Protein AF-A0A1I8NGD1-F1 (afdb_monomer_lite)

pLDDT: mean 72.42, std 18.88, range [32.59, 98.31]

Radius of gyration: 100.75 Å; chains: 1; bounding box: 231×70×285 Å

Secondary structure (DSSP, 8-state):
----------------TT-HHHHHHS-----------HHHHHHHHHTS--THHHHHHHHHHHHHHHHHHHHHHHHH---TTS-GGGGGGSGGGTT---HHHHHHHHHSGGGHHHHHHHHHS-HHHHHHHHHHHHHHHHHHHHHHHHHHHHHTTTSSS--HHHHHHHHHHHHHHHHHHHHHHHHHHHHHHHHHHHHHHHHHHHHHHHIIIIIHHHHHHHHHHHHHHHHHHHHHHHHHHHHHHHHHHHHHHHHHHHHHHHHHHHHHHHHHHHHHHHHHHHHHHHHHHHHHHHHHHHHHHHHHHHHHHHHHHHHHHHHHHHHHHHHHHHHHHHHHHHHHHHHHHHHHHHHHHHHHHHHHHHTTS-------------

Organism: Musca domestica (NCBI:txid7370)

Structure (mmCIF, N/CA/C/O backbone):
data_AF-A0A1I8NGD1-F1
#
_entry.id   AF-A0A1I8NGD1-F1
#
loop_
_atom_site.group_PDB
_atom_site.id
_atom_site.type_symbol
_atom_site.label_atom_id
_atom_site.label_alt_id
_atom_site.label_comp_id
_atom_site.label_asym_id
_atom_site.label_entity_id
_atom_site.label_seq_id
_atom_site.pdbx_PDB_ins_code
_atom_site.Cartn_x
_atom_site.Cartn_y
_atom_site.Cartn_z
_atom_site.occupancy
_atom_site.B_iso_or_equiv
_atom_site.auth_seq_id
_atom_site.auth_comp_id
_atom_site.auth_asym_id
_atom_site.auth_atom_id
_atom_site.pdbx_PDB_model_num
ATOM 1 N N . MET A 1 1 ? 123.262 55.233 -42.704 1.00 35.69 1 MET A N 1
ATOM 2 C CA . MET A 1 1 ? 124.276 56.074 -43.369 1.00 35.69 1 MET A CA 1
ATOM 3 C C . MET A 1 1 ? 124.239 55.759 -44.847 1.00 35.69 1 MET A C 1
ATOM 5 O O . MET A 1 1 ? 124.501 54.614 -45.172 1.00 35.69 1 MET A O 1
ATOM 9 N N . SER A 1 2 ? 123.894 56.773 -45.648 1.00 34.56 2 SER A N 1
ATOM 10 C CA . SER A 1 2 ? 124.237 56.959 -47.070 1.00 34.56 2 SER A CA 1
ATOM 11 C C . SER A 1 2 ? 123.766 55.883 -48.064 1.00 34.56 2 SER A C 1
ATOM 13 O O . SER A 1 2 ? 123.991 54.705 -47.868 1.00 34.56 2 SER A O 1
ATOM 15 N N . SER A 1 3 ? 123.199 56.179 -49.224 1.00 32.84 3 SER A N 1
ATOM 16 C CA . SER A 1 3 ? 122.858 57.420 -49.915 1.00 32.84 3 SER A CA 1
ATOM 17 C C . SER A 1 3 ? 122.172 56.966 -51.208 1.00 32.84 3 SER A C 1
ATOM 19 O O . SER A 1 3 ? 122.680 56.061 -51.858 1.00 32.84 3 SER A O 1
ATOM 21 N N . SER A 1 4 ? 121.044 57.599 -51.520 1.00 32.66 4 SER A N 1
ATOM 22 C CA . SER A 1 4 ? 120.529 57.970 -52.846 1.00 32.66 4 SER A CA 1
ATOM 23 C C . SER A 1 4 ? 120.824 57.067 -54.056 1.00 32.66 4 SER A C 1
ATOM 25 O O . SER A 1 4 ? 121.969 56.934 -54.478 1.00 32.66 4 SER A O 1
ATOM 27 N N . ASN A 1 5 ? 119.772 56.586 -54.726 1.00 34.81 5 ASN A N 1
ATOM 28 C CA . ASN A 1 5 ? 119.289 57.268 -55.937 1.00 34.81 5 ASN A CA 1
ATOM 29 C C . ASN A 1 5 ? 118.015 56.623 -56.518 1.00 34.81 5 ASN A C 1
ATOM 31 O O . ASN A 1 5 ? 117.943 55.422 -56.753 1.00 34.81 5 ASN A O 1
ATOM 35 N N . ASP A 1 6 ? 117.061 57.518 -56.757 1.00 36.16 6 ASP A N 1
ATOM 36 C CA . ASP A 1 6 ? 116.193 57.650 -57.926 1.00 36.16 6 ASP A CA 1
ATOM 37 C C . ASP A 1 6 ? 115.076 56.640 -58.236 1.00 36.16 6 ASP A C 1
ATOM 39 O O . ASP A 1 6 ? 115.244 55.489 -58.630 1.00 36.16 6 ASP A O 1
ATOM 43 N N . ILE A 1 7 ? 113.880 57.217 -58.123 1.00 38.88 7 ILE A N 1
ATOM 44 C CA . ILE A 1 7 ? 112.558 56.797 -58.568 1.00 38.88 7 ILE A CA 1
ATOM 45 C C . ILE A 1 7 ? 112.570 56.450 -60.061 1.00 38.88 7 ILE A C 1
ATOM 47 O O . ILE A 1 7 ? 113.013 57.254 -60.876 1.00 38.88 7 ILE A O 1
ATOM 51 N N . ASN A 1 8 ? 111.937 55.335 -60.433 1.00 34.28 8 ASN A N 1
ATOM 52 C CA . ASN A 1 8 ? 111.247 55.241 -61.719 1.00 34.28 8 ASN A CA 1
ATOM 53 C C . ASN A 1 8 ? 109.995 54.363 -61.609 1.00 34.28 8 ASN A C 1
ATOM 55 O O . ASN A 1 8 ? 110.053 53.135 -61.576 1.00 34.28 8 ASN A O 1
ATOM 59 N N . LEU A 1 9 ? 108.842 55.038 -61.567 1.00 37.38 9 LEU A N 1
ATOM 60 C CA . LEU A 1 9 ? 107.561 54.478 -61.975 1.00 37.38 9 LEU A CA 1
ATOM 61 C C . LEU A 1 9 ? 107.675 54.003 -63.425 1.00 37.38 9 LEU A C 1
ATOM 63 O O . LEU A 1 9 ? 108.044 54.795 -64.286 1.00 37.38 9 LEU A O 1
ATOM 67 N N . THR A 1 10 ? 107.296 52.756 -63.700 1.00 35.22 10 THR A N 1
ATOM 68 C CA . THR A 1 10 ? 106.348 52.389 -64.771 1.00 35.22 10 THR A CA 1
ATOM 69 C C . THR A 1 10 ? 106.204 50.868 -64.853 1.00 35.22 10 THR A C 1
ATOM 71 O O . THR A 1 10 ? 107.121 50.151 -65.241 1.00 35.22 10 THR A O 1
ATOM 74 N N . ASN A 1 11 ? 105.006 50.374 -64.527 1.00 43.31 11 ASN A N 1
ATOM 75 C CA . ASN A 1 11 ? 104.504 49.110 -65.068 1.00 43.31 11 ASN A CA 1
ATOM 76 C C . ASN A 1 11 ? 104.616 49.133 -66.601 1.00 43.31 11 ASN A C 1
ATOM 78 O O . ASN A 1 11 ? 104.341 50.167 -67.219 1.00 43.31 11 ASN A O 1
ATOM 82 N N . PRO A 1 12 ? 104.801 47.962 -67.222 1.00 39.38 12 PRO A N 1
ATOM 83 C CA . PRO A 1 12 ? 103.866 47.626 -68.277 1.00 39.38 12 PRO A CA 1
ATOM 84 C C . PRO A 1 12 ? 103.302 46.221 -68.083 1.00 39.38 12 PRO A C 1
ATOM 86 O O . PRO A 1 12 ? 104.024 45.228 -68.102 1.00 39.38 12 PRO A O 1
ATOM 89 N N . LEU A 1 13 ? 101.975 46.203 -67.921 1.00 43.44 13 LEU A N 1
ATOM 90 C CA . LEU A 1 13 ? 101.032 45.241 -68.491 1.00 43.44 13 LEU A CA 1
ATOM 91 C C . LEU A 1 13 ? 101.706 44.190 -69.379 1.00 43.44 13 LEU A C 1
ATOM 93 O O . LEU A 1 13 ? 102.357 44.555 -70.362 1.00 43.44 13 LEU A O 1
ATOM 97 N N . GLU A 1 14 ? 101.472 42.908 -69.083 1.00 45.41 14 GLU A N 1
ATOM 98 C CA . GLU A 1 14 ? 101.648 41.827 -70.053 1.00 45.41 14 GLU A CA 1
ATOM 99 C C . GLU A 1 14 ? 101.048 42.272 -71.388 1.00 45.41 14 GLU A C 1
ATOM 101 O O . GLU A 1 14 ? 99.832 42.370 -71.569 1.00 45.41 14 GLU A O 1
ATOM 106 N N . LYS A 1 15 ? 101.928 42.635 -72.320 1.00 43.38 15 LYS A N 1
ATOM 107 C CA . LYS A 1 15 ? 101.525 43.081 -73.641 1.00 43.38 15 LYS A CA 1
ATOM 108 C C . LYS A 1 15 ? 100.858 41.898 -74.323 1.00 43.38 15 LYS A C 1
ATOM 110 O O . LYS A 1 15 ? 101.455 40.829 -74.459 1.00 43.38 15 LYS A O 1
ATOM 115 N N . ALA A 1 16 ? 99.608 42.103 -74.729 1.00 45.25 16 ALA A N 1
ATOM 116 C CA . ALA A 1 16 ? 98.832 41.137 -75.488 1.00 45.25 16 ALA A CA 1
ATOM 117 C C . ALA A 1 16 ? 99.675 40.566 -76.640 1.00 45.25 16 ALA A C 1
ATOM 119 O O . ALA A 1 16 ? 100.458 41.290 -77.258 1.00 45.25 16 ALA A O 1
ATOM 120 N N . ARG A 1 17 ? 99.481 39.277 -76.955 1.00 47.78 17 ARG A N 1
ATOM 121 C CA . ARG A 1 17 ? 100.227 38.479 -77.959 1.00 47.78 17 ARG A CA 1
ATOM 122 C C . ARG A 1 17 ? 100.251 39.043 -79.399 1.00 47.78 17 ARG A C 1
ATOM 124 O O . ARG A 1 17 ? 100.755 38.383 -80.302 1.00 47.78 17 ARG A O 1
ATOM 131 N N . TYR A 1 18 ? 99.753 40.256 -79.615 1.00 52.78 18 TYR A N 1
ATOM 132 C CA . TYR A 1 18 ? 99.640 40.939 -80.898 1.00 52.78 18 TYR A CA 1
ATOM 133 C C . TYR A 1 18 ? 100.268 42.347 -80.884 1.00 52.78 18 TYR A C 1
ATOM 135 O O . TYR A 1 18 ? 99.782 43.243 -81.573 1.00 52.78 18 TYR A O 1
ATOM 143 N N . ASP A 1 19 ? 101.344 42.574 -80.115 1.00 46.03 19 ASP A N 1
ATOM 144 C CA . ASP A 1 19 ? 102.080 43.845 -80.182 1.00 46.03 19 ASP A CA 1
ATOM 145 C C . ASP A 1 19 ? 102.820 43.976 -81.528 1.00 46.03 19 ASP A C 1
ATOM 147 O O . ASP A 1 19 ? 103.806 43.292 -81.823 1.00 46.03 19 ASP A O 1
ATOM 151 N N . ARG A 1 20 ? 102.311 44.882 -82.365 1.00 48.12 20 ARG A N 1
ATOM 152 C CA . ARG A 1 20 ? 102.762 45.153 -83.736 1.00 48.12 20 ARG A CA 1
ATOM 153 C C . ARG A 1 20 ? 104.220 45.630 -83.793 1.00 48.12 20 ARG A C 1
ATOM 155 O O . ARG A 1 20 ? 104.883 45.435 -84.809 1.00 48.12 20 ARG A O 1
ATOM 162 N N . GLN A 1 21 ? 104.733 46.217 -82.709 1.00 52.62 21 GLN A N 1
ATOM 163 C CA . GLN A 1 21 ? 106.108 46.726 -82.635 1.00 52.62 21 GLN A CA 1
ATOM 164 C C . GLN A 1 21 ? 107.144 45.611 -82.403 1.00 52.62 21 GLN A C 1
ATOM 166 O O . GLN A 1 21 ? 108.273 45.721 -82.880 1.00 52.62 21 GLN A O 1
ATOM 171 N N . TYR A 1 22 ? 106.753 44.495 -81.772 1.00 52.97 22 TYR A N 1
ATOM 172 C CA . TYR A 1 22 ? 107.620 43.325 -81.566 1.00 52.97 22 TYR A CA 1
ATOM 173 C C . TYR A 1 22 ? 108.013 42.651 -82.893 1.00 52.97 22 TYR A C 1
ATOM 175 O O . TYR A 1 22 ? 109.153 42.223 -83.074 1.00 52.97 22 TYR A O 1
ATOM 183 N N . TYR A 1 23 ? 107.089 42.618 -83.858 1.00 49.84 23 TYR A N 1
ATOM 184 C CA . TYR A 1 23 ? 107.331 42.049 -85.188 1.00 49.84 23 TYR A CA 1
ATOM 185 C C . TYR A 1 23 ? 108.059 43.001 -86.143 1.00 49.84 23 TYR A C 1
ATOM 187 O O . TYR A 1 23 ? 108.692 42.539 -87.087 1.00 49.84 23 TYR A O 1
ATOM 195 N N . ALA A 1 24 ? 108.026 44.312 -85.890 1.00 52.12 24 ALA A N 1
ATOM 196 C CA . ALA A 1 24 ? 108.748 45.292 -86.701 1.00 52.12 24 ALA A CA 1
ATOM 197 C C . ALA A 1 24 ? 110.261 45.323 -86.398 1.00 52.12 24 ALA A C 1
ATOM 199 O O . ALA A 1 24 ? 111.053 45.643 -87.280 1.00 52.12 24 ALA A O 1
ATOM 200 N N . ALA A 1 25 ? 110.673 44.959 -85.176 1.00 50.69 25 ALA A N 1
ATOM 201 C CA . ALA A 1 25 ? 112.079 44.986 -84.756 1.00 50.69 25 ALA A CA 1
ATOM 202 C C . ALA A 1 25 ? 112.890 43.748 -85.192 1.00 50.69 25 ALA A C 1
ATOM 204 O O . ALA A 1 25 ? 114.111 43.821 -85.329 1.00 50.69 25 ALA A O 1
ATOM 205 N N . LYS A 1 26 ? 112.236 42.606 -85.452 1.00 45.09 26 LYS A N 1
ATOM 206 C CA . LYS A 1 26 ? 112.885 41.422 -86.034 1.00 45.09 26 LYS A CA 1
ATOM 207 C C . LYS A 1 26 ? 112.756 41.473 -87.553 1.00 45.09 26 LYS A C 1
ATOM 209 O O . LYS A 1 26 ? 111.776 40.995 -88.111 1.00 45.09 26 LYS A O 1
ATOM 214 N N . GLY A 1 27 ? 113.778 42.012 -88.217 1.00 48.69 27 GLY A N 1
ATOM 215 C CA . GLY A 1 27 ? 113.944 42.045 -89.677 1.00 48.69 27 GLY A CA 1
ATOM 216 C C . GLY A 1 27 ? 114.110 40.672 -90.351 1.00 48.69 27 GLY A C 1
ATOM 217 O O . GLY A 1 27 ? 114.918 40.528 -91.262 1.00 48.69 27 GLY A O 1
ATOM 218 N N . ASN A 1 28 ? 113.341 39.667 -89.933 1.00 42.84 28 ASN A N 1
ATOM 219 C CA . ASN A 1 28 ? 113.260 38.370 -90.584 1.00 42.84 28 ASN A CA 1
ATOM 220 C C . ASN A 1 28 ? 112.044 38.374 -91.505 1.00 42.84 28 ASN A C 1
ATOM 222 O O . ASN A 1 28 ? 110.916 38.192 -91.055 1.00 42.84 28 ASN A O 1
ATOM 226 N N . LYS A 1 29 ? 112.280 38.583 -92.804 1.00 46.44 29 LYS A N 1
ATOM 227 C CA . LYS A 1 29 ? 111.286 38.322 -93.851 1.00 46.44 29 LYS A CA 1
ATOM 228 C C . LYS A 1 29 ? 110.891 36.838 -93.773 1.00 46.44 29 LYS A C 1
ATOM 230 O O . LYS A 1 29 ? 111.757 36.000 -94.035 1.00 46.44 29 LYS A O 1
ATOM 235 N N . PRO A 1 30 ? 109.643 36.478 -93.418 1.00 43.44 30 PRO A N 1
ATOM 236 C CA . PRO A 1 30 ? 109.219 35.091 -93.505 1.00 43.44 30 PRO A CA 1
ATOM 237 C C . PRO A 1 30 ? 109.137 34.672 -94.986 1.00 43.44 30 PRO A C 1
ATOM 239 O O . PRO A 1 30 ? 108.782 35.497 -95.838 1.00 43.44 30 PRO A O 1
ATOM 242 N N . PRO A 1 31 ? 109.481 33.420 -95.332 1.00 44.88 31 PRO A N 1
ATOM 243 C CA . PRO A 1 31 ? 109.462 32.960 -96.710 1.00 44.88 31 PRO A CA 1
ATOM 244 C C . PRO A 1 31 ? 108.026 32.909 -97.252 1.00 44.88 31 PRO A C 1
ATOM 246 O O . PRO A 1 31 ? 107.201 32.132 -96.789 1.00 44.88 31 PRO A O 1
ATOM 249 N N . ARG A 1 32 ? 107.785 33.763 -98.251 1.00 46.41 32 ARG A N 1
ATOM 250 C CA . ARG A 1 32 ? 106.968 33.575 -99.463 1.00 46.41 32 ARG A CA 1
ATOM 251 C C . ARG A 1 32 ? 105.617 32.853 -99.344 1.00 46.41 32 ARG A C 1
ATOM 253 O O . ARG A 1 32 ? 105.520 31.634 -99.439 1.00 46.41 32 ARG A O 1
ATOM 260 N N . PHE A 1 33 ? 104.571 33.674 -99.422 1.00 49.75 33 PHE A N 1
ATOM 261 C CA . PHE A 1 33 ? 103.251 33.369 -99.986 1.00 49.75 33 PHE A CA 1
ATOM 262 C C . PHE A 1 33 ? 103.282 33.186 -101.525 1.00 49.75 33 PHE A C 1
ATOM 264 O O . PHE A 1 33 ? 102.421 33.706 -102.224 1.00 49.75 33 PHE A O 1
ATOM 271 N N . ASP A 1 34 ? 104.242 32.437 -102.078 1.00 50.34 34 ASP A N 1
ATOM 272 C CA . ASP A 1 34 ? 104.351 32.244 -103.542 1.00 50.34 34 ASP A CA 1
ATOM 273 C C . ASP A 1 34 ? 103.782 30.898 -104.030 1.00 50.34 34 ASP A C 1
ATOM 275 O O . ASP A 1 34 ? 104.059 30.467 -105.145 1.00 50.34 34 ASP A O 1
ATOM 279 N N . SER A 1 35 ? 102.975 30.196 -103.227 1.00 52.38 35 SER A N 1
ATOM 280 C CA . SER A 1 35 ? 102.332 28.949 -103.686 1.00 52.38 35 SER A CA 1
ATOM 281 C C . SER A 1 35 ? 101.021 28.589 -102.982 1.00 52.38 35 SER A C 1
ATOM 283 O O . SER A 1 35 ? 100.695 27.413 -102.831 1.00 52.38 35 SER A O 1
ATOM 285 N N . ILE A 1 36 ? 100.208 29.574 -102.587 1.00 52.16 36 ILE A N 1
ATOM 286 C CA . ILE A 1 36 ? 98.833 29.256 -102.181 1.00 52.16 36 ILE A CA 1
ATOM 287 C C . ILE A 1 36 ? 97.991 29.107 -103.448 1.00 52.16 36 ILE A C 1
ATOM 289 O O . ILE A 1 36 ? 97.673 30.087 -104.118 1.00 52.16 36 ILE A O 1
ATOM 293 N N . SER A 1 37 ? 97.660 27.863 -103.806 1.00 51.56 37 SER A N 1
ATOM 294 C CA . SER A 1 37 ? 96.792 27.607 -104.956 1.00 51.56 37 SER A CA 1
ATOM 295 C C . SER A 1 37 ? 95.403 28.229 -104.725 1.00 51.56 37 SER A C 1
ATOM 297 O O . SER A 1 37 ? 94.944 28.271 -103.580 1.00 51.56 37 SER A O 1
ATOM 299 N N . PRO A 1 38 ? 94.684 28.655 -105.780 1.00 54.19 38 PRO A N 1
ATOM 300 C CA . PRO A 1 38 ? 93.328 29.199 -105.660 1.00 54.19 38 PRO A CA 1
ATOM 301 C C . PRO A 1 38 ? 92.380 28.288 -104.867 1.00 54.19 38 PRO A C 1
ATOM 303 O O . PRO A 1 38 ? 91.516 28.783 -104.155 1.00 54.19 38 PRO A O 1
ATOM 306 N N . LYS A 1 39 ? 92.613 26.966 -104.895 1.00 55.00 39 LYS A N 1
ATOM 307 C CA . LYS A 1 39 ? 91.870 25.977 -104.102 1.00 55.00 39 LYS A CA 1
ATOM 308 C C . LYS A 1 39 ? 92.082 26.111 -102.592 1.00 55.00 39 LYS A C 1
ATOM 310 O O . LYS A 1 39 ? 91.149 25.852 -101.853 1.00 55.00 39 LYS A O 1
ATOM 315 N N . HIS A 1 40 ? 93.260 26.533 -102.128 1.00 55.25 40 HIS A N 1
ATOM 316 C CA . HIS A 1 40 ? 93.513 26.768 -100.699 1.00 55.25 40 HIS A CA 1
ATOM 317 C C . HIS A 1 40 ? 92.863 28.067 -100.202 1.00 55.25 40 HIS A C 1
ATOM 319 O O . HIS A 1 40 ? 92.418 28.135 -99.063 1.00 55.25 40 HIS A O 1
ATOM 325 N N . ILE A 1 41 ? 92.771 29.092 -101.056 1.00 51.97 41 ILE A N 1
ATOM 326 C CA . ILE A 1 41 ? 92.022 30.317 -100.738 1.00 51.97 41 ILE A CA 1
ATOM 327 C C . ILE A 1 41 ? 90.522 30.005 -100.704 1.00 51.97 41 ILE A C 1
ATOM 329 O O . ILE A 1 41 ? 89.835 30.430 -99.784 1.00 51.97 41 ILE A O 1
ATOM 333 N N . GLN A 1 42 ? 90.032 29.205 -101.655 1.00 51.25 42 GLN A N 1
ATOM 334 C CA . GLN A 1 42 ? 88.650 28.727 -101.681 1.00 51.25 42 GLN A CA 1
ATOM 335 C C . GLN A 1 42 ? 88.332 27.853 -100.460 1.00 51.25 42 GLN A C 1
ATOM 337 O O . GLN A 1 42 ? 87.343 28.115 -99.798 1.00 51.25 42 GLN A O 1
ATOM 342 N N . GLN A 1 43 ? 89.235 26.951 -100.056 1.00 56.00 43 GLN A N 1
ATOM 343 C CA . GLN A 1 43 ? 89.127 26.200 -98.799 1.00 56.00 43 GLN A CA 1
ATOM 344 C C . GLN A 1 43 ? 89.076 27.115 -97.568 1.00 56.00 43 GLN A C 1
ATOM 346 O O . GLN A 1 43 ? 88.248 26.888 -96.706 1.00 56.00 43 GLN A O 1
ATOM 351 N N . LEU A 1 44 ? 89.855 28.200 -97.506 1.00 50.62 44 LEU A N 1
ATOM 352 C CA . LEU A 1 44 ? 89.782 29.186 -96.413 1.00 50.62 44 LEU A CA 1
ATOM 353 C C . LEU A 1 44 ? 88.471 29.999 -96.386 1.00 50.62 44 LEU A C 1
ATOM 355 O O . LEU A 1 44 ? 88.057 30.465 -95.322 1.00 50.62 44 LEU A O 1
ATOM 359 N N . PHE A 1 45 ? 87.817 30.200 -97.536 1.00 49.94 45 PHE A N 1
ATOM 360 C CA . PHE A 1 45 ? 86.499 30.843 -97.614 1.00 49.94 45 PHE A CA 1
ATOM 361 C C . PHE A 1 45 ? 85.342 29.853 -97.387 1.00 49.94 45 PHE A C 1
ATOM 363 O O . PHE A 1 45 ? 84.347 30.249 -96.779 1.00 49.94 45 PHE A O 1
ATOM 370 N N . ASP A 1 46 ? 85.498 28.590 -97.792 1.00 51.38 46 ASP A N 1
ATOM 371 C CA . ASP A 1 46 ? 84.568 27.474 -97.559 1.00 51.38 46 ASP A CA 1
ATOM 372 C C . ASP A 1 46 ? 84.649 26.952 -96.107 1.00 51.38 46 ASP A C 1
ATOM 374 O O . ASP A 1 46 ? 83.664 26.463 -95.560 1.00 51.38 46 ASP A O 1
ATOM 378 N N . GLU A 1 47 ? 85.796 27.131 -95.439 1.00 47.97 47 GLU A N 1
ATOM 379 C CA . GLU A 1 47 ? 86.013 26.903 -94.001 1.00 47.97 47 GLU A CA 1
ATOM 380 C C . GLU A 1 47 ? 85.505 28.056 -93.127 1.00 47.97 47 GLU A C 1
ATOM 382 O O . GLU A 1 47 ? 85.676 28.026 -91.903 1.00 47.97 47 GLU A O 1
ATOM 387 N N . ARG A 1 48 ? 84.837 29.072 -93.696 1.00 49.81 48 ARG A N 1
ATOM 388 C CA . ARG A 1 48 ? 84.046 29.969 -92.850 1.00 49.81 48 ARG A CA 1
ATOM 389 C C . ARG A 1 48 ? 82.958 29.118 -92.200 1.00 49.81 48 ARG A C 1
ATOM 391 O O . ARG A 1 48 ? 82.095 28.615 -92.922 1.00 49.81 48 ARG A O 1
ATOM 398 N N . PRO A 1 49 ? 82.945 28.958 -90.862 1.00 52.19 49 PRO A N 1
ATOM 399 C CA . PRO A 1 49 ? 81.841 28.279 -90.213 1.00 52.19 49 PRO A CA 1
ATOM 400 C C . PRO A 1 49 ? 80.584 29.015 -90.648 1.00 52.19 49 PRO A C 1
ATOM 402 O O . PRO A 1 49 ? 80.501 30.235 -90.476 1.00 52.19 49 PRO A O 1
ATOM 405 N N . SER A 1 50 ? 79.659 28.286 -91.285 1.00 54.25 50 SER A N 1
ATOM 406 C CA . SER A 1 50 ? 78.378 28.840 -91.706 1.00 54.25 50 SER A CA 1
ATOM 407 C C . SER A 1 50 ? 77.878 29.758 -90.595 1.00 54.25 50 SER A C 1
ATOM 409 O O . SER A 1 50 ? 77.918 29.398 -89.408 1.00 54.25 50 SER A O 1
ATOM 411 N N . PHE A 1 51 ? 77.429 30.961 -90.956 1.00 55.38 51 PHE A N 1
ATOM 412 C CA . PHE A 1 51 ? 76.916 31.923 -89.982 1.00 55.38 51 PHE A CA 1
ATOM 413 C C . PHE A 1 51 ? 75.786 31.326 -89.123 1.00 55.38 51 PHE A C 1
ATOM 415 O O . PHE A 1 51 ? 75.388 31.961 -88.166 1.00 55.38 51 PHE A O 1
ATOM 422 N N . SER A 1 52 ? 75.312 30.102 -89.396 1.00 58.22 52 SER A N 1
ATOM 423 C CA . SER A 1 52 ? 74.509 29.251 -88.514 1.00 58.22 52 SER A CA 1
ATOM 424 C C . SER A 1 52 ? 74.995 29.210 -87.062 1.00 58.22 52 SER A C 1
ATOM 426 O O . SER A 1 52 ? 74.176 29.409 -86.169 1.00 58.22 52 SER A O 1
ATOM 428 N N . HIS A 1 53 ? 76.294 29.017 -86.781 1.00 62.91 53 HIS A N 1
ATOM 429 C CA . HIS A 1 53 ? 76.754 28.986 -85.381 1.00 62.91 53 HIS A CA 1
ATOM 430 C C . HIS A 1 53 ? 76.659 30.372 -84.729 1.00 62.91 53 HIS A C 1
ATOM 432 O O . HIS A 1 53 ? 76.113 30.501 -83.637 1.00 62.91 53 HIS A O 1
ATOM 438 N N . LEU A 1 54 ? 77.087 31.422 -85.439 1.00 61.97 54 LEU A N 1
ATOM 439 C CA . LEU A 1 54 ? 76.931 32.817 -85.007 1.00 61.97 54 LEU A CA 1
ATOM 440 C C . LEU A 1 54 ? 75.458 33.226 -84.867 1.00 61.97 54 LEU A C 1
ATOM 442 O O . LEU A 1 54 ? 75.120 33.947 -83.940 1.00 61.97 54 LEU A O 1
ATOM 446 N N . LYS A 1 55 ? 74.572 32.729 -85.734 1.00 64.88 55 LYS A N 1
ATOM 447 C CA . LYS A 1 55 ? 73.122 32.955 -85.727 1.00 64.88 55 LYS A CA 1
ATOM 448 C C . LYS A 1 55 ? 72.469 32.233 -84.559 1.00 64.88 55 LYS A C 1
ATOM 450 O O . LYS A 1 55 ? 71.600 32.804 -83.925 1.00 64.88 55 LYS A O 1
ATOM 455 N N . GLN A 1 56 ? 72.907 31.021 -84.222 1.00 65.81 56 GLN A N 1
ATOM 456 C CA . GLN A 1 56 ? 72.470 30.322 -83.010 1.00 65.81 56 GLN A CA 1
ATOM 457 C C . GLN A 1 56 ? 72.951 31.037 -81.752 1.00 65.81 56 GLN A C 1
ATOM 459 O O . GLN A 1 56 ? 72.192 31.154 -80.799 1.00 65.81 56 GLN A O 1
ATOM 464 N N . LEU A 1 57 ? 74.189 31.532 -81.748 1.00 67.00 57 LEU A N 1
ATOM 465 C CA . LEU A 1 57 ? 74.730 32.300 -80.631 1.00 67.00 57 LEU A CA 1
ATOM 466 C C . LEU A 1 57 ? 73.999 33.644 -80.498 1.00 67.00 57 LEU A C 1
ATOM 468 O O . LEU A 1 57 ? 73.645 34.028 -79.391 1.00 67.00 57 LEU A O 1
ATOM 472 N N . ALA A 1 58 ? 73.670 34.298 -81.615 1.00 68.19 58 ALA A N 1
ATOM 473 C CA . ALA A 1 58 ? 72.865 35.515 -81.659 1.00 68.19 58 ALA A CA 1
ATOM 474 C C . ALA A 1 58 ? 71.411 35.269 -81.232 1.00 68.19 58 ALA A C 1
ATOM 476 O O . ALA A 1 58 ? 70.891 36.052 -80.452 1.00 68.19 58 ALA A O 1
ATOM 477 N N . LEU A 1 59 ? 70.773 34.177 -81.670 1.00 72.19 59 LEU A N 1
ATOM 478 C CA . LEU A 1 59 ? 69.420 33.790 -81.251 1.00 72.19 59 LEU A CA 1
ATOM 479 C C . LEU A 1 59 ? 69.380 33.425 -79.771 1.00 72.19 59 LEU A C 1
ATOM 481 O O . LEU A 1 59 ? 68.493 33.887 -79.072 1.00 72.19 59 LEU A O 1
ATOM 485 N N . LYS A 1 60 ? 70.361 32.666 -79.272 1.00 74.81 60 LYS A N 1
ATOM 486 C CA . LYS A 1 60 ? 70.495 32.379 -77.838 1.00 74.81 60 LYS A CA 1
ATOM 487 C C . LYS A 1 60 ? 70.739 33.649 -77.036 1.00 74.81 60 LYS A C 1
ATOM 489 O O . LYS A 1 60 ? 70.136 33.826 -75.988 1.00 74.81 60 LYS A O 1
ATOM 494 N N . ARG A 1 61 ? 71.600 34.546 -77.527 1.00 75.25 61 ARG A N 1
ATOM 495 C CA . ARG A 1 61 ? 71.867 35.826 -76.867 1.00 75.25 61 ARG A CA 1
ATOM 496 C C . ARG A 1 61 ? 70.624 36.707 -76.858 1.00 75.25 61 ARG A C 1
ATOM 498 O O . ARG A 1 61 ? 70.351 37.320 -75.839 1.00 75.25 61 ARG A O 1
ATOM 505 N N . LEU A 1 62 ? 69.876 36.741 -77.957 1.00 77.06 62 LEU A N 1
ATOM 506 C CA . LEU A 1 62 ? 68.639 37.500 -78.097 1.00 77.06 62 LEU A CA 1
ATOM 507 C C . LEU A 1 62 ? 67.518 36.911 -77.233 1.00 77.06 62 LEU A C 1
ATOM 509 O O . LEU A 1 62 ? 66.864 37.672 -76.535 1.00 77.06 62 LEU A O 1
ATOM 513 N N . HIS A 1 63 ? 67.354 35.586 -77.200 1.00 77.19 63 HIS A N 1
ATOM 514 C CA . HIS A 1 63 ? 66.448 34.890 -76.280 1.00 77.19 63 HIS A CA 1
ATOM 515 C C . HIS A 1 63 ? 66.798 35.219 -74.833 1.00 77.19 63 HIS A C 1
ATOM 517 O O . HIS A 1 63 ? 65.937 35.675 -74.095 1.00 77.19 63 HIS A O 1
ATOM 523 N N . GLN A 1 64 ? 68.076 35.117 -74.462 1.00 78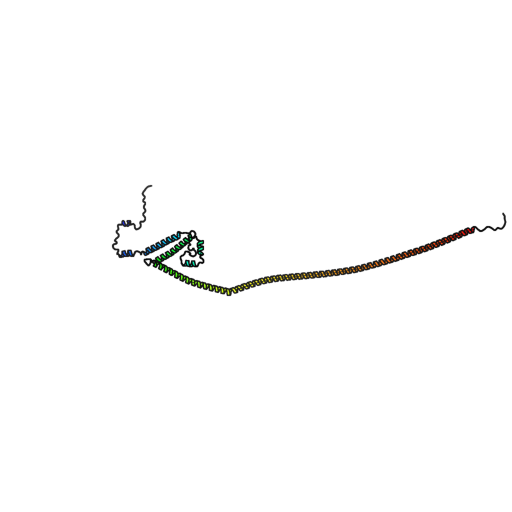.06 64 GLN A N 1
ATOM 524 C CA . GLN A 1 64 ? 68.542 35.468 -73.126 1.00 78.06 64 GLN A CA 1
ATOM 525 C C . GLN A 1 64 ? 68.314 36.951 -72.800 1.00 78.06 64 GLN A C 1
ATOM 527 O O . GLN A 1 64 ? 67.882 37.266 -71.701 1.00 78.06 64 GLN A O 1
ATOM 532 N N . THR A 1 65 ? 68.570 37.870 -73.736 1.00 75.56 65 THR A N 1
ATOM 533 C CA . THR A 1 65 ? 68.310 39.302 -73.524 1.00 75.56 65 THR A CA 1
ATOM 534 C C . THR A 1 65 ? 66.818 39.570 -73.364 1.00 75.56 65 THR A C 1
ATOM 536 O O . THR A 1 65 ? 66.441 40.279 -72.442 1.00 75.56 65 THR A O 1
ATOM 539 N N . ILE A 1 66 ? 65.959 38.989 -74.206 1.00 76.69 66 ILE A N 1
ATOM 540 C CA . ILE A 1 66 ? 64.501 39.113 -74.070 1.00 76.69 66 ILE A CA 1
ATOM 541 C C . ILE A 1 66 ? 64.049 38.538 -72.727 1.00 76.69 66 ILE A C 1
ATOM 543 O O . ILE A 1 66 ? 63.291 39.190 -72.022 1.00 76.69 66 ILE A O 1
ATOM 547 N N . TRP A 1 67 ? 64.564 37.375 -72.336 1.00 78.38 67 TRP A N 1
ATOM 548 C CA . TRP A 1 67 ? 64.258 36.746 -71.057 1.00 78.38 67 TRP A CA 1
ATOM 549 C C . TRP A 1 67 ? 64.681 37.618 -69.869 1.00 78.38 67 TRP A C 1
ATOM 551 O O . TRP A 1 67 ? 63.893 37.851 -68.960 1.00 78.38 67 TRP A O 1
ATOM 561 N N . GLU A 1 68 ? 65.891 38.181 -69.900 1.00 77.38 68 GLU A N 1
ATOM 562 C CA . GLU A 1 68 ? 66.377 39.121 -68.884 1.00 77.38 68 GLU A CA 1
ATOM 563 C C . GLU A 1 68 ? 65.503 40.386 -68.812 1.00 77.38 68 GLU A C 1
ATOM 565 O O . GLU A 1 68 ? 65.217 40.863 -67.714 1.00 77.38 68 GLU A O 1
ATOM 570 N N . GLN A 1 69 ? 65.026 40.903 -69.953 1.00 78.06 69 GLN A N 1
ATOM 571 C CA . GLN A 1 69 ? 64.111 42.051 -70.001 1.00 78.06 69 GLN A CA 1
ATOM 572 C C . GLN A 1 69 ? 62.714 41.706 -69.466 1.00 78.06 69 GLN A C 1
ATOM 574 O O . GLN A 1 69 ? 62.166 42.464 -68.671 1.00 78.06 69 GLN A O 1
ATOM 579 N N . LEU A 1 70 ? 62.143 40.559 -69.843 1.00 76.31 70 LEU A N 1
ATOM 580 C CA . LEU A 1 70 ? 60.842 40.104 -69.340 1.00 76.31 70 LEU A CA 1
ATOM 581 C C . LEU A 1 70 ? 60.900 39.832 -67.835 1.00 76.31 70 LEU A C 1
ATOM 583 O O . LEU A 1 70 ? 60.027 40.275 -67.096 1.00 76.31 70 LEU A O 1
ATOM 587 N N . LYS A 1 71 ? 61.984 39.208 -67.366 1.00 74.56 71 LYS A N 1
ATOM 588 C CA . LYS A 1 71 ? 62.234 38.979 -65.942 1.00 74.56 71 LYS A CA 1
ATOM 589 C C . LYS A 1 71 ? 62.426 40.281 -65.164 1.00 74.56 71 LYS A C 1
ATOM 591 O O . LYS A 1 71 ? 62.032 40.383 -64.004 1.00 74.56 71 LYS A O 1
ATOM 596 N N . PHE A 1 72 ? 63.042 41.290 -65.776 1.00 74.25 72 PHE A N 1
ATOM 597 C CA . PHE A 1 72 ? 63.108 42.622 -65.186 1.00 74.25 72 PHE A CA 1
ATOM 598 C C . PHE A 1 72 ? 61.703 43.228 -65.067 1.00 74.25 72 PHE A C 1
ATOM 600 O O . PHE A 1 72 ? 61.340 43.675 -63.984 1.00 74.25 72 PHE A O 1
ATOM 607 N N . LEU A 1 73 ? 60.877 43.147 -66.116 1.00 69.44 73 LEU A N 1
ATOM 608 C CA . LEU A 1 73 ? 59.490 43.628 -66.088 1.00 69.44 73 LEU A CA 1
ATOM 609 C C . LEU A 1 73 ? 58.628 42.924 -65.029 1.00 69.44 73 LEU A C 1
ATOM 611 O O . LEU A 1 73 ? 57.835 43.589 -64.371 1.00 69.44 73 LEU A O 1
ATOM 615 N N . THR A 1 74 ? 58.820 41.623 -64.788 1.00 67.12 74 THR A N 1
ATOM 616 C CA . THR A 1 74 ? 58.127 40.922 -63.690 1.00 67.12 74 THR A CA 1
ATOM 617 C C . THR A 1 74 ? 58.609 41.339 -62.297 1.00 67.12 74 THR A C 1
ATOM 619 O O . THR A 1 74 ? 57.869 41.178 -61.333 1.00 67.12 74 THR A O 1
ATOM 622 N N . ASN A 1 75 ? 59.832 41.869 -62.172 1.00 66.44 75 ASN A N 1
ATOM 623 C CA . ASN A 1 75 ? 60.466 42.187 -60.886 1.00 66.44 75 ASN A CA 1
ATOM 624 C C . ASN A 1 75 ? 60.372 43.670 -60.478 1.00 66.44 75 ASN A C 1
ATOM 626 O O . ASN A 1 75 ? 60.619 43.988 -59.317 1.00 66.44 75 ASN A O 1
ATOM 630 N N . ILE A 1 76 ? 60.060 44.585 -61.402 1.00 62.19 76 ILE A N 1
ATOM 631 C CA . ILE A 1 76 ? 59.969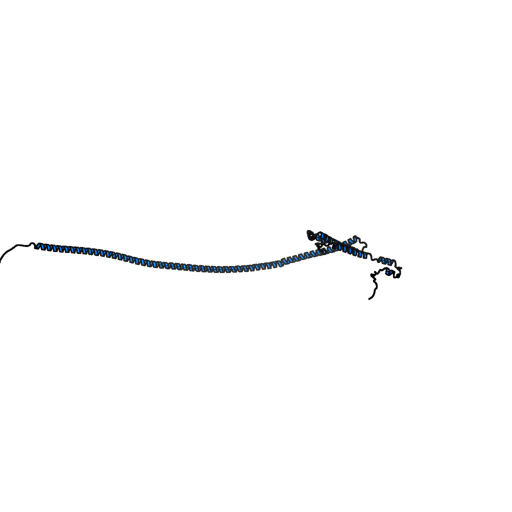 46.031 -61.112 1.00 62.19 76 ILE A CA 1
ATOM 632 C C . ILE A 1 76 ? 58.726 46.382 -60.287 1.00 62.19 76 ILE A C 1
ATOM 634 O O . ILE A 1 76 ? 58.746 47.362 -59.544 1.00 62.19 76 ILE A O 1
ATOM 638 N N . ASP A 1 77 ? 57.659 45.592 -60.377 1.00 56.59 77 ASP A N 1
ATOM 639 C CA . ASP A 1 77 ? 56.357 45.951 -59.814 1.00 56.59 77 ASP A CA 1
ATOM 640 C C . ASP A 1 77 ? 55.931 45.018 -58.675 1.00 56.59 77 ASP A C 1
ATOM 642 O O . ASP A 1 77 ? 55.041 44.181 -58.802 1.00 56.59 77 ASP A O 1
ATOM 646 N N . TYR A 1 78 ? 56.575 45.204 -57.521 1.00 57.94 78 TYR A N 1
ATOM 647 C CA . TYR A 1 78 ? 56.268 44.502 -56.274 1.00 57.94 78 TYR A CA 1
ATOM 648 C C . TYR A 1 78 ? 55.044 45.112 -55.566 1.00 57.94 78 TYR A C 1
ATOM 650 O O . TYR A 1 78 ? 55.045 46.294 -55.212 1.00 57.94 78 TYR A O 1
ATOM 658 N N . CYS A 1 79 ? 54.008 44.307 -55.310 1.00 62.84 79 CYS A N 1
ATOM 659 C CA . CYS A 1 79 ? 52.993 44.624 -54.302 1.00 62.84 79 CYS A CA 1
ATOM 660 C C . CYS A 1 79 ? 53.454 44.087 -52.944 1.00 62.84 79 CYS A C 1
ATOM 662 O O . CYS A 1 79 ? 53.695 42.895 -52.813 1.00 62.84 79 CYS A O 1
ATOM 664 N N . GLN A 1 80 ? 53.518 44.926 -51.909 1.00 57.59 80 GLN A N 1
ATOM 665 C CA . GLN A 1 80 ? 53.934 44.482 -50.568 1.00 57.59 80 GLN A CA 1
ATOM 666 C C . GLN A 1 80 ? 52.957 43.514 -49.889 1.00 57.59 80 GLN A C 1
ATOM 668 O O . GLN A 1 80 ? 53.354 42.800 -48.975 1.00 57.59 80 GLN A O 1
ATOM 673 N N . GLU A 1 81 ? 51.702 43.481 -50.336 1.00 57.34 81 GLU A N 1
ATOM 674 C CA . GLU A 1 81 ? 50.639 42.671 -49.733 1.00 57.34 81 GLU A CA 1
ATOM 675 C C . GLU A 1 81 ? 50.636 41.210 -50.215 1.00 57.34 81 GLU A C 1
ATOM 677 O O . GLU A 1 81 ? 49.964 40.385 -49.606 1.00 57.34 81 GLU A O 1
ATOM 682 N N . TYR A 1 82 ? 51.407 40.864 -51.256 1.00 55.22 82 TYR A N 1
ATOM 683 C CA . TYR A 1 82 ? 51.499 39.500 -51.784 1.00 55.22 82 TYR A CA 1
ATOM 684 C C . TYR A 1 82 ? 52.899 39.209 -52.329 1.00 55.22 82 TYR A C 1
ATOM 686 O O . TYR A 1 82 ? 53.410 39.935 -53.180 1.00 55.22 82 TYR A O 1
ATOM 694 N N . ASP A 1 83 ? 53.504 38.115 -51.868 1.00 51.31 83 ASP A N 1
ATOM 695 C CA . ASP A 1 83 ? 54.794 37.648 -52.369 1.00 51.31 83 ASP A CA 1
ATOM 696 C C . ASP A 1 83 ? 54.634 37.153 -53.820 1.00 51.31 83 ASP A C 1
ATOM 698 O O . ASP A 1 83 ? 53.921 36.186 -54.099 1.00 51.31 83 ASP A O 1
ATOM 702 N N . LEU A 1 84 ? 55.285 37.834 -54.768 1.00 50.31 84 LEU A N 1
ATOM 703 C CA . LEU A 1 84 ? 55.263 37.510 -56.206 1.00 50.31 84 LEU A CA 1
ATOM 704 C C . LEU A 1 84 ? 55.838 36.120 -56.528 1.00 50.31 84 LEU A C 1
ATOM 706 O O . LEU A 1 84 ? 55.697 35.634 -57.651 1.00 50.31 84 LEU A O 1
ATOM 710 N N . SER A 1 85 ? 56.460 35.470 -55.548 1.00 49.03 85 SER A N 1
ATOM 711 C CA . SER A 1 85 ? 56.919 34.083 -55.618 1.00 49.03 85 SER A CA 1
ATOM 712 C C . SER A 1 85 ? 55.766 33.070 -55.726 1.00 49.03 85 SER A C 1
ATOM 714 O O . SER A 1 85 ? 55.991 31.939 -56.144 1.00 49.03 85 SER A O 1
ATOM 716 N N . ASP A 1 86 ? 54.535 33.477 -55.392 1.00 50.56 86 ASP A N 1
ATOM 717 C CA . ASP A 1 86 ? 53.392 32.593 -55.125 1.00 50.56 86 ASP A CA 1
ATOM 718 C C . ASP A 1 86 ? 52.220 32.799 -56.106 1.00 50.56 86 ASP A C 1
ATOM 720 O O . ASP A 1 86 ? 51.051 32.659 -55.758 1.00 50.56 86 ASP A O 1
ATOM 724 N N . VAL A 1 87 ? 52.481 33.135 -57.370 1.00 49.78 87 VAL A N 1
ATOM 725 C CA . VAL A 1 87 ? 51.379 33.329 -58.342 1.00 49.78 87 VAL A CA 1
ATOM 726 C C . VAL A 1 87 ? 50.681 32.020 -58.751 1.00 49.78 87 VAL A C 1
ATOM 728 O O . VAL A 1 87 ? 49.625 32.053 -59.374 1.00 49.78 87 VAL A O 1
ATOM 731 N N . GLU A 1 88 ? 51.187 30.863 -58.317 1.00 50.31 88 GLU A N 1
ATOM 732 C CA . GLU A 1 88 ? 50.412 29.611 -58.315 1.00 50.31 88 GLU A CA 1
ATOM 733 C C . GLU A 1 88 ? 49.212 29.650 -57.340 1.00 50.31 88 GLU A C 1
ATOM 735 O O . GLU A 1 88 ? 48.342 28.785 -57.404 1.00 50.31 88 GLU A O 1
ATOM 740 N N . LYS A 1 89 ? 49.119 30.664 -56.462 1.00 53.03 89 LYS A N 1
ATOM 741 C CA . LYS A 1 89 ? 48.021 30.852 -55.497 1.00 53.03 89 LYS A CA 1
ATOM 742 C C . LYS A 1 89 ? 46.935 31.836 -55.934 1.00 53.03 89 LYS A C 1
ATOM 744 O O . LYS A 1 89 ? 46.093 32.193 -55.113 1.00 53.03 89 LYS A O 1
ATOM 749 N N . ILE A 1 90 ? 46.889 32.273 -57.194 1.00 58.41 90 ILE A N 1
ATOM 750 C CA . ILE A 1 90 ? 45.653 32.906 -57.679 1.00 58.41 90 ILE A CA 1
ATOM 751 C C . ILE A 1 90 ? 44.654 31.779 -57.921 1.00 58.41 90 ILE A C 1
ATOM 753 O O . ILE A 1 90 ? 44.867 30.923 -58.781 1.00 58.41 90 ILE A O 1
ATOM 757 N N . SER A 1 91 ? 43.580 31.760 -57.130 1.00 58.47 91 SER A N 1
ATOM 758 C CA . SER A 1 91 ? 42.576 30.699 -57.186 1.00 58.47 91 SER A CA 1
ATOM 759 C C . SER A 1 91 ? 42.111 30.462 -58.629 1.00 58.47 91 SER A C 1
ATOM 761 O O . SER A 1 91 ? 41.752 31.387 -59.349 1.00 58.47 91 SER A O 1
ATOM 763 N N . HIS A 1 92 ? 42.144 29.208 -59.082 1.00 62.31 92 HIS A N 1
ATOM 764 C CA . HIS A 1 92 ? 41.594 28.792 -60.381 1.00 62.31 92 HIS A CA 1
ATOM 765 C C . HIS A 1 92 ? 42.223 29.435 -61.639 1.00 62.31 92 HIS A C 1
ATOM 767 O O . HIS A 1 92 ? 41.547 29.535 -62.667 1.00 62.31 92 HIS A O 1
ATOM 773 N N . ASN A 1 93 ? 43.494 29.866 -61.588 1.00 69.12 93 ASN A N 1
ATOM 774 C CA . ASN A 1 93 ? 44.238 30.380 -62.752 1.00 69.12 93 ASN A CA 1
ATOM 775 C C . ASN A 1 93 ? 43.481 31.484 -63.515 1.00 69.12 93 ASN A C 1
ATOM 777 O O . ASN A 1 93 ? 43.445 31.487 -64.743 1.00 69.12 93 ASN A O 1
ATOM 781 N N . VAL A 1 94 ? 42.829 32.412 -62.805 1.00 71.88 94 VAL A N 1
ATOM 782 C CA . VAL A 1 94 ? 41.898 33.402 -63.390 1.00 71.88 94 VAL A CA 1
ATOM 783 C C . VAL A 1 94 ? 42.449 34.145 -64.603 1.00 71.88 94 VAL A C 1
ATOM 785 O O . VAL A 1 94 ? 41.730 34.333 -65.585 1.00 71.88 94 VAL A O 1
ATOM 788 N N . PHE A 1 95 ? 43.712 34.562 -64.536 1.00 75.56 95 PHE A N 1
ATOM 789 C CA . PHE A 1 95 ? 44.346 35.376 -65.571 1.00 75.56 95 PHE A CA 1
ATOM 790 C C . PHE A 1 95 ? 45.004 34.560 -66.692 1.00 75.56 95 PHE A C 1
ATOM 792 O O . PHE A 1 95 ? 45.535 35.159 -67.618 1.00 75.56 95 PHE A O 1
ATOM 799 N N . SER A 1 96 ? 44.934 33.224 -66.647 1.00 77.25 96 SER A N 1
ATOM 800 C CA . SER A 1 96 ? 45.532 32.363 -67.672 1.00 77.25 96 SER A CA 1
ATOM 801 C C . SER A 1 96 ? 44.786 32.420 -69.009 1.00 77.25 96 SER A C 1
ATOM 803 O O . SER A 1 96 ? 43.542 32.353 -69.041 1.00 77.25 96 SER A O 1
ATOM 805 N N . TRP A 1 97 ? 45.540 32.480 -70.114 1.00 77.06 97 TRP A N 1
ATOM 806 C CA . TRP A 1 97 ? 45.030 32.419 -71.490 1.00 77.06 97 TRP A CA 1
ATOM 807 C C . TRP A 1 97 ? 44.838 30.976 -71.994 1.00 77.06 97 TRP A C 1
ATOM 809 O O . TRP A 1 97 ? 44.371 30.775 -73.119 1.00 77.06 97 TRP A O 1
ATOM 819 N N . SER A 1 98 ? 45.165 29.956 -71.190 1.00 74.25 98 SER A N 1
ATOM 820 C CA . SER A 1 98 ? 44.973 28.551 -71.571 1.00 74.25 98 SER A CA 1
ATOM 821 C C . SER A 1 98 ? 43.496 28.206 -71.787 1.00 74.25 98 SER A C 1
ATOM 823 O O . SER A 1 98 ? 42.613 28.583 -71.010 1.00 74.25 98 SER A O 1
ATOM 825 N N . HIS A 1 99 ? 43.219 27.427 -72.838 1.00 71.88 99 HIS A N 1
ATOM 826 C CA . HIS A 1 99 ? 41.869 26.945 -73.131 1.00 71.88 99 HIS A CA 1
ATOM 827 C C . HIS A 1 99 ? 41.337 26.001 -72.041 1.00 71.88 99 HIS A C 1
ATOM 829 O O . HIS A 1 99 ? 40.148 26.036 -71.728 1.00 71.88 99 HIS A O 1
ATOM 835 N N . GLU A 1 100 ? 42.209 25.181 -71.452 1.00 72.62 100 GLU A N 1
ATOM 836 C CA . GLU A 1 100 ? 41.848 24.227 -70.398 1.00 72.62 100 GLU A CA 1
ATOM 837 C C . GLU A 1 100 ? 41.441 24.963 -69.118 1.00 72.62 100 GLU A C 1
ATOM 839 O O . GLU A 1 100 ? 40.323 24.765 -68.637 1.00 72.62 100 GLU A O 1
ATOM 844 N N . ASP A 1 101 ? 42.268 25.912 -68.663 1.00 73.12 101 ASP A N 1
ATOM 845 C CA . ASP A 1 101 ? 41.957 26.754 -67.501 1.00 73.12 101 ASP A CA 1
ATOM 846 C C . ASP A 1 101 ? 40.650 27.539 -67.723 1.00 73.12 101 ASP A C 1
ATOM 848 O O . ASP A 1 101 ? 39.816 27.658 -66.825 1.00 73.12 101 ASP A O 1
ATOM 852 N N . PHE A 1 102 ? 40.401 28.032 -68.943 1.00 74.88 102 PHE A N 1
ATOM 853 C CA . PHE A 1 102 ? 39.137 28.695 -69.280 1.00 74.88 102 PHE A CA 1
ATOM 854 C C . PHE A 1 102 ? 37.914 27.773 -69.133 1.00 74.88 102 PHE A C 1
ATOM 856 O O . PHE A 1 102 ? 36.873 28.195 -68.613 1.00 74.88 102 PHE A O 1
ATOM 863 N N . LEU A 1 103 ? 38.012 26.520 -69.587 1.00 75.06 103 LEU A N 1
ATOM 864 C CA . LEU A 1 103 ? 36.926 25.547 -69.455 1.00 75.06 103 LEU A CA 1
ATOM 865 C C . LEU A 1 103 ? 36.697 25.140 -67.997 1.00 75.06 103 LEU A C 1
ATOM 867 O O . LEU A 1 103 ? 35.544 24.966 -67.599 1.00 75.06 103 LEU A O 1
ATOM 871 N N . GLU A 1 104 ? 37.755 25.017 -67.198 1.00 75.31 104 GLU A N 1
ATOM 872 C CA . GLU A 1 104 ? 37.642 24.759 -65.761 1.00 75.31 104 GLU A CA 1
ATOM 873 C C . GLU A 1 104 ? 36.939 25.905 -65.033 1.00 75.31 104 GLU A C 1
ATOM 875 O O . GLU A 1 104 ? 35.983 25.659 -64.293 1.00 75.31 104 GLU A O 1
ATOM 880 N N . ARG A 1 105 ? 37.292 27.162 -65.337 1.00 74.31 105 ARG A N 1
ATOM 881 C CA . ARG A 1 105 ? 36.608 28.341 -64.780 1.00 74.31 105 ARG A CA 1
ATOM 882 C C . ARG A 1 105 ? 35.112 28.363 -65.102 1.00 74.31 105 ARG A C 1
ATOM 884 O O . ARG A 1 105 ? 34.315 28.741 -64.248 1.00 74.31 105 ARG A O 1
ATOM 891 N N . ARG A 1 106 ? 34.700 27.912 -66.296 1.00 69.62 106 ARG A N 1
ATOM 892 C CA . ARG A 1 106 ? 33.273 27.817 -66.679 1.00 69.62 106 ARG A CA 1
ATOM 893 C C . ARG A 1 106 ? 32.484 26.759 -65.908 1.00 69.62 106 ARG A C 1
ATOM 895 O O . ARG A 1 106 ? 31.259 26.855 -65.875 1.00 69.62 106 ARG A O 1
ATOM 902 N N . LYS A 1 107 ? 33.144 25.748 -65.338 1.00 75.12 107 LYS A N 1
ATOM 903 C CA . LYS A 1 107 ? 32.485 24.719 -64.515 1.00 75.12 107 LYS A CA 1
ATOM 904 C C . LYS A 1 107 ? 32.180 25.223 -63.101 1.00 75.12 107 LYS A C 1
ATOM 906 O O . LYS A 1 107 ? 31.387 24.594 -62.403 1.00 75.12 107 LYS A O 1
ATOM 911 N N . LEU A 1 108 ? 32.784 26.338 -62.680 1.00 69.69 108 LEU A N 1
ATOM 912 C CA . LEU A 1 108 ? 32.561 26.918 -61.360 1.00 69.69 108 LEU A CA 1
ATOM 913 C C . LEU A 1 108 ? 31.207 27.651 -61.309 1.00 69.69 108 LEU A C 1
ATOM 915 O O . LEU A 1 108 ? 30.935 28.505 -62.157 1.00 69.69 108 LEU A O 1
ATOM 919 N N . PRO A 1 109 ? 30.349 27.359 -60.318 1.00 60.50 109 PRO A N 1
ATOM 920 C CA . PRO A 1 109 ? 29.058 28.021 -60.186 1.00 60.50 109 PRO A CA 1
ATOM 921 C C . PRO A 1 109 ? 29.192 29.475 -59.691 1.00 60.50 109 PRO A C 1
ATOM 923 O O . PRO A 1 109 ? 29.978 29.782 -58.797 1.00 60.50 109 PRO A O 1
ATOM 926 N N . ASN A 1 110 ? 28.348 30.357 -60.238 1.00 62.25 110 ASN A N 1
ATOM 927 C CA . ASN A 1 110 ? 27.982 31.678 -59.699 1.00 62.25 110 ASN A CA 1
ATOM 928 C C . ASN A 1 110 ? 29.055 32.783 -59.616 1.00 62.25 110 ASN A C 1
ATOM 930 O O . ASN A 1 110 ? 28.824 33.755 -58.908 1.00 62.25 110 ASN A O 1
ATOM 934 N N . CYS A 1 111 ? 30.189 32.701 -60.323 1.00 59.34 111 CYS A N 1
ATOM 935 C CA . CYS A 1 111 ? 31.223 33.762 -60.336 1.00 59.34 111 CYS A CA 1
ATOM 936 C C . CYS A 1 111 ? 31.746 34.194 -58.944 1.00 59.34 111 CYS A C 1
ATOM 938 O O . CYS A 1 111 ? 32.444 35.197 -58.851 1.00 59.34 111 CYS A O 1
ATOM 940 N N . ILE A 1 112 ? 31.472 33.428 -57.879 1.00 63.09 112 ILE A N 1
ATOM 941 C CA . ILE A 1 112 ? 31.792 33.767 -56.478 1.00 63.09 112 ILE A CA 1
ATOM 942 C C . ILE A 1 112 ? 33.299 33.984 -56.285 1.00 63.09 112 ILE A C 1
ATOM 944 O O . ILE A 1 112 ? 33.726 34.800 -55.479 1.00 63.09 112 ILE A O 1
ATOM 948 N N . TRP A 1 113 ? 34.119 33.288 -57.071 1.00 65.69 113 TRP A N 1
ATOM 949 C CA . TRP A 1 113 ? 35.569 33.453 -57.075 1.00 65.69 113 TRP A CA 1
ATOM 950 C C . TRP A 1 113 ? 36.013 34.863 -57.513 1.00 65.69 113 TRP A C 1
ATOM 952 O O . TRP A 1 113 ? 37.050 35.330 -57.057 1.00 65.69 113 TRP A O 1
ATOM 962 N N . VAL A 1 114 ? 35.230 35.566 -58.344 1.00 66.31 114 VAL A N 1
ATOM 963 C CA . VAL A 1 114 ? 35.493 36.966 -58.729 1.00 66.31 114 VAL A CA 1
ATOM 964 C C . VAL A 1 114 ? 35.278 37.886 -57.530 1.00 66.31 114 VAL A C 1
ATOM 966 O O . VAL A 1 114 ? 36.111 38.749 -57.266 1.00 66.31 114 VAL A O 1
ATOM 969 N N . ASP A 1 115 ? 34.192 37.671 -56.785 1.00 65.56 115 ASP A N 1
ATOM 970 C CA . ASP A 1 115 ? 33.854 38.479 -55.611 1.00 65.56 115 ASP A CA 1
ATOM 971 C C . ASP A 1 115 ? 34.877 38.278 -54.487 1.00 65.56 115 ASP A C 1
ATOM 973 O O . ASP A 1 115 ? 35.316 39.247 -53.874 1.00 65.56 115 ASP A O 1
ATOM 977 N N . VAL A 1 116 ? 35.326 37.036 -54.270 1.00 65.06 116 VAL A N 1
ATOM 978 C CA . VAL A 1 116 ? 36.398 36.715 -53.312 1.00 65.06 116 VAL A CA 1
ATOM 979 C C . VAL A 1 116 ? 37.712 37.395 -53.712 1.00 65.06 116 VAL A C 1
ATOM 981 O O . VAL A 1 116 ? 38.340 38.039 -52.877 1.00 65.06 116 VAL A O 1
ATOM 984 N N . LEU A 1 117 ? 38.093 37.356 -54.995 1.00 68.31 117 LEU A N 1
ATOM 985 C CA . LEU A 1 117 ? 39.313 38.021 -55.474 1.00 68.31 117 LEU A CA 1
ATOM 986 C C . LEU A 1 117 ? 39.257 39.548 -55.338 1.00 68.31 117 LEU A C 1
ATOM 988 O O . LEU A 1 117 ? 40.258 40.163 -54.973 1.00 68.31 117 LEU A O 1
ATOM 992 N N . LEU A 1 118 ? 38.103 40.165 -55.609 1.00 67.75 118 LEU A N 1
ATOM 993 C CA . LEU A 1 118 ? 37.912 41.612 -55.463 1.00 67.75 118 LEU A CA 1
ATOM 994 C C . LEU A 1 118 ? 37.795 42.055 -53.996 1.00 67.75 118 LEU A C 1
ATOM 996 O O . LEU A 1 118 ? 38.108 43.204 -53.690 1.00 67.75 118 LEU A O 1
ATOM 1000 N N . MET A 1 119 ? 37.351 41.174 -53.092 1.00 68.62 119 MET A N 1
ATOM 1001 C CA . MET A 1 119 ? 37.325 41.440 -51.650 1.00 68.62 119 MET A CA 1
ATOM 1002 C C . MET A 1 119 ? 38.706 41.318 -51.002 1.00 68.62 119 MET A C 1
ATOM 1004 O O . MET A 1 119 ? 39.016 42.080 -50.088 1.00 68.62 119 MET A O 1
ATOM 1008 N N . GLU A 1 120 ? 39.518 40.358 -51.443 1.00 66.06 120 GLU A N 1
ATOM 1009 C CA . GLU A 1 120 ? 40.803 40.037 -50.812 1.00 66.06 120 GLU A CA 1
ATOM 1010 C C . GLU A 1 120 ? 41.979 40.851 -51.363 1.00 66.06 120 GLU A C 1
ATOM 1012 O O . GLU A 1 120 ? 43.021 40.923 -50.715 1.00 66.06 120 GLU A O 1
ATOM 1017 N N . SER A 1 121 ? 41.842 41.464 -52.544 1.00 67.00 121 SER A N 1
ATOM 1018 C CA . SER A 1 121 ? 42.953 42.136 -53.226 1.00 67.00 121 SER A CA 1
ATOM 1019 C C . SER A 1 121 ? 42.603 43.541 -53.713 1.00 67.00 121 SER A C 1
ATOM 1021 O O . SER A 1 121 ? 41.545 43.790 -54.287 1.00 67.00 121 SER A O 1
ATOM 1023 N N . ASN A 1 122 ? 43.545 44.474 -53.547 1.00 75.69 122 ASN A N 1
ATOM 1024 C CA . ASN A 1 122 ? 43.432 45.832 -54.075 1.00 75.69 122 ASN A CA 1
ATOM 1025 C C . ASN A 1 122 ? 43.380 45.806 -55.623 1.00 75.69 122 ASN A C 1
ATOM 1027 O O . ASN A 1 122 ? 44.243 45.162 -56.232 1.00 75.69 122 ASN A O 1
ATOM 1031 N N . PRO A 1 123 ? 42.448 46.525 -56.284 1.00 75.12 123 PRO A N 1
ATOM 1032 C CA . PRO A 1 123 ? 42.332 46.555 -57.748 1.00 75.12 123 PRO A CA 1
ATOM 1033 C C . PRO A 1 123 ? 43.644 46.912 -58.459 1.00 75.12 123 PRO A C 1
ATOM 1035 O O . PRO A 1 123 ? 44.003 46.268 -59.443 1.00 75.12 123 PRO A O 1
ATOM 1038 N N . THR A 1 124 ? 44.421 47.856 -57.919 1.00 74.62 124 THR A N 1
ATOM 1039 C CA . THR A 1 124 ? 45.725 48.239 -58.487 1.00 74.62 124 THR A CA 1
ATOM 1040 C C . THR A 1 124 ? 46.736 47.092 -58.425 1.00 74.62 124 THR A C 1
ATOM 1042 O O . THR A 1 124 ? 47.618 46.983 -59.273 1.00 74.62 124 THR A O 1
ATOM 1045 N N . CYS A 1 125 ? 46.629 46.222 -57.420 1.00 74.19 125 CYS A N 1
ATOM 1046 C CA . CYS A 1 125 ? 47.503 45.065 -57.299 1.00 74.19 125 CYS A CA 1
ATOM 1047 C C . CYS A 1 125 ? 47.059 43.901 -58.198 1.00 74.19 125 CYS A C 1
ATOM 1049 O O . CYS A 1 125 ? 47.905 43.227 -58.783 1.00 74.19 125 CYS A O 1
ATOM 1051 N N . LEU A 1 126 ? 45.748 43.711 -58.386 1.00 74.50 126 LEU A N 1
ATOM 1052 C CA . LEU A 1 126 ? 45.208 42.730 -59.334 1.00 74.50 126 LEU A CA 1
ATOM 1053 C C . LEU A 1 126 ? 45.623 43.038 -60.778 1.00 74.50 126 LEU A C 1
ATOM 1055 O O . LEU A 1 126 ? 45.982 42.125 -61.519 1.00 74.50 126 LEU A O 1
ATOM 1059 N N . GLU A 1 127 ? 45.648 44.313 -61.172 1.00 76.38 127 GLU A N 1
ATOM 1060 C CA . GLU A 1 127 ? 46.176 44.718 -62.482 1.00 76.38 127 GLU A CA 1
ATOM 1061 C C . GLU A 1 127 ? 47.655 44.342 -62.641 1.00 76.38 127 GLU A C 1
ATOM 1063 O O . GLU A 1 127 ? 48.050 43.809 -63.678 1.00 76.38 127 GLU A O 1
ATOM 1068 N N . LYS A 1 128 ? 48.467 44.536 -61.597 1.00 75.94 128 LYS A N 1
ATOM 1069 C CA . LYS A 1 128 ? 49.886 44.148 -61.606 1.00 75.94 128 LYS A CA 1
ATOM 1070 C C . LYS A 1 128 ? 50.078 42.632 -61.660 1.00 75.94 128 LYS A C 1
ATOM 1072 O O . 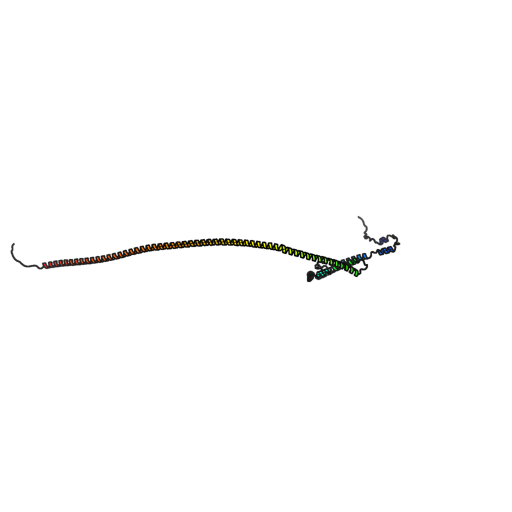LYS A 1 128 ? 50.922 42.152 -62.413 1.00 75.94 128 LYS A O 1
ATOM 1077 N N . GLN A 1 129 ? 49.274 41.865 -60.924 1.00 74.25 129 GLN A N 1
ATOM 1078 C CA . GLN A 1 129 ? 49.296 40.400 -60.984 1.00 74.25 129 GLN A CA 1
ATOM 1079 C C . GLN A 1 129 ? 48.868 39.873 -62.353 1.00 74.25 129 GLN A C 1
ATOM 1081 O O . GLN A 1 129 ? 49.481 38.933 -62.859 1.00 74.25 129 GLN A O 1
ATOM 1086 N N . LYS A 1 130 ? 47.869 40.503 -62.978 1.00 79.50 130 LYS A N 1
ATOM 1087 C CA . LYS A 1 130 ? 47.477 40.198 -64.353 1.00 79.50 130 LYS A CA 1
ATOM 1088 C C . LYS A 1 130 ? 48.640 40.436 -65.313 1.00 79.50 130 LYS A C 1
ATOM 1090 O O . LYS A 1 130 ? 48.969 39.537 -66.073 1.00 79.50 130 LYS A O 1
ATOM 1095 N N . VAL A 1 131 ? 49.320 41.581 -65.221 1.00 78.50 131 VAL A N 1
ATOM 1096 C CA . VAL A 1 131 ? 50.509 41.858 -66.046 1.00 78.50 131 VAL A CA 1
ATOM 1097 C C . VAL A 1 131 ? 51.610 40.818 -65.799 1.00 78.50 131 VAL A C 1
ATOM 1099 O O . VAL A 1 131 ? 52.213 40.332 -66.749 1.00 78.50 131 VAL A O 1
ATOM 1102 N N . ALA A 1 132 ? 51.847 40.406 -64.552 1.00 75.19 132 ALA A N 1
ATOM 1103 C CA . ALA A 1 132 ? 52.829 39.365 -64.235 1.00 75.19 132 ALA A CA 1
ATOM 1104 C C . ALA A 1 132 ? 52.428 37.959 -64.734 1.00 75.19 132 ALA A C 1
ATOM 1106 O O . ALA A 1 132 ? 53.297 37.121 -64.996 1.00 75.19 132 ALA A O 1
ATOM 1107 N N . ALA A 1 133 ? 51.130 37.662 -64.831 1.00 77.31 133 ALA A N 1
ATOM 1108 C CA . ALA A 1 133 ? 50.623 36.448 -65.468 1.00 77.31 133 ALA A CA 1
ATOM 1109 C C . ALA A 1 133 ? 50.793 36.532 -66.995 1.00 77.31 133 ALA A C 1
ATOM 1111 O O . ALA A 1 133 ? 51.427 35.651 -67.573 1.00 77.31 133 ALA A O 1
ATOM 1112 N N . ASP A 1 134 ? 50.360 37.638 -67.609 1.00 80.50 134 ASP A N 1
ATOM 1113 C CA . ASP A 1 134 ? 50.486 37.908 -69.045 1.00 80.50 134 ASP A CA 1
ATOM 1114 C C . ASP A 1 134 ? 51.960 37.825 -69.497 1.00 80.50 134 ASP A C 1
ATOM 1116 O O . ASP A 1 134 ? 52.278 37.174 -70.491 1.00 80.50 134 ASP A O 1
ATOM 1120 N N . VAL A 1 135 ? 52.899 38.412 -68.741 1.00 78.56 135 VAL A N 1
ATOM 1121 C CA . VAL A 1 135 ? 54.340 38.365 -69.058 1.00 78.56 135 VAL A CA 1
ATOM 1122 C C . VAL A 1 135 ? 54.901 36.941 -68.995 1.00 78.56 135 VAL A C 1
ATOM 1124 O O . VAL A 1 135 ? 55.720 36.583 -69.840 1.00 78.56 135 VAL A O 1
ATOM 1127 N N . ARG A 1 136 ? 54.447 36.099 -68.058 1.00 76.81 136 ARG A N 1
ATOM 1128 C CA . ARG A 1 136 ? 54.874 34.689 -67.988 1.00 76.81 136 ARG A CA 1
ATOM 1129 C C . ARG A 1 136 ? 54.298 33.830 -69.097 1.00 76.81 136 ARG A C 1
ATOM 1131 O O . ARG A 1 136 ? 54.944 32.889 -69.550 1.00 76.81 136 ARG A O 1
ATOM 1138 N N . GLU A 1 137 ? 53.082 34.112 -69.531 1.00 79.00 137 GLU A N 1
ATOM 1139 C CA . GLU A 1 137 ? 52.516 33.414 -70.680 1.00 79.00 137 GLU A CA 1
ATOM 1140 C C . GLU A 1 137 ? 53.201 33.836 -71.979 1.00 79.00 137 GLU A C 1
ATOM 1142 O O . GLU A 1 137 ? 53.508 32.983 -72.813 1.00 79.00 137 GLU A O 1
ATOM 1147 N N . ILE A 1 138 ? 53.554 35.119 -72.100 1.00 79.50 138 ILE A N 1
ATOM 1148 C CA . ILE A 1 138 ? 54.417 35.627 -73.171 1.00 79.50 138 ILE A CA 1
ATOM 1149 C C . ILE A 1 138 ? 55.800 34.961 -73.117 1.00 79.50 138 ILE A C 1
ATOM 1151 O O . ILE A 1 138 ? 56.301 34.559 -74.163 1.00 79.50 138 ILE A O 1
ATOM 1155 N N . GLU A 1 139 ? 56.399 34.783 -71.936 1.00 77.56 139 GLU A N 1
ATOM 1156 C CA . GLU A 1 139 ? 57.662 34.050 -71.754 1.00 77.56 139 GLU A CA 1
ATOM 1157 C C . GLU A 1 139 ? 57.554 32.611 -72.279 1.00 77.56 139 GLU A C 1
ATOM 1159 O O . GLU A 1 139 ? 58.323 32.226 -73.158 1.00 77.56 139 GLU A O 1
ATOM 1164 N N . LYS A 1 140 ? 56.538 31.851 -71.842 1.00 76.12 140 LYS A N 1
ATOM 1165 C CA . LYS A 1 140 ? 56.284 30.481 -72.328 1.00 76.12 140 LYS A CA 1
ATOM 1166 C C . LYS A 1 140 ? 56.074 30.435 -73.844 1.00 76.12 140 LYS A C 1
ATOM 1168 O O . LYS A 1 140 ? 56.563 29.529 -74.518 1.00 76.12 140 LYS A O 1
ATOM 1173 N N . PHE A 1 141 ? 55.344 31.401 -74.399 1.00 77.19 141 PHE A N 1
ATOM 1174 C CA . PHE A 1 141 ? 55.113 31.488 -75.840 1.00 77.19 141 PHE A CA 1
ATOM 1175 C C . PHE A 1 141 ? 56.402 31.803 -76.611 1.00 77.19 141 PHE A C 1
ATOM 1177 O O . PHE A 1 141 ? 56.662 31.216 -77.662 1.00 77.19 141 PHE A O 1
ATOM 1184 N N . ILE A 1 142 ? 57.236 32.690 -76.071 1.00 76.94 142 ILE A N 1
ATOM 1185 C CA . ILE A 1 142 ? 58.540 33.039 -76.629 1.00 76.94 142 ILE A CA 1
ATOM 1186 C C . ILE A 1 142 ? 59.495 31.842 -76.580 1.00 76.94 142 ILE A C 1
ATOM 1188 O O . ILE A 1 142 ? 60.167 31.583 -77.579 1.00 76.94 142 ILE A O 1
ATOM 1192 N N . ASP A 1 143 ? 59.515 31.078 -75.488 1.00 76.12 143 ASP A N 1
ATOM 1193 C CA . ASP A 1 143 ? 60.295 29.840 -75.388 1.00 76.12 143 ASP A CA 1
ATOM 1194 C C . ASP A 1 143 ? 59.890 28.847 -76.482 1.00 76.12 143 ASP A C 1
ATOM 1196 O O . ASP A 1 143 ? 60.748 28.356 -77.216 1.00 76.12 143 ASP A O 1
ATOM 1200 N N . LEU A 1 144 ? 58.585 28.641 -76.691 1.00 72.69 144 LEU A N 1
ATOM 1201 C CA . LEU A 1 144 ? 58.078 27.789 -77.771 1.00 72.69 144 LEU A CA 1
ATOM 1202 C C . LEU A 1 144 ? 58.473 28.302 -79.166 1.00 72.69 144 LEU A C 1
ATOM 1204 O O . LEU A 1 144 ? 58.819 27.501 -80.039 1.00 72.69 144 LEU A O 1
ATOM 1208 N N . ILE A 1 145 ? 58.463 29.623 -79.388 1.00 72.69 145 ILE A N 1
ATOM 1209 C CA . ILE A 1 145 ? 58.940 30.235 -80.638 1.00 72.69 145 ILE A CA 1
ATOM 1210 C C . ILE A 1 145 ? 60.436 29.981 -80.831 1.00 72.69 145 ILE A C 1
ATOM 1212 O O . ILE A 1 145 ? 60.846 29.599 -81.929 1.00 72.69 145 ILE A O 1
ATOM 1216 N N . PHE A 1 146 ? 61.264 30.179 -79.803 1.00 71.06 146 PHE A N 1
ATOM 1217 C CA . PHE A 1 146 ? 62.708 29.964 -79.909 1.00 71.06 146 PHE A CA 1
ATOM 1218 C C . PHE A 1 146 ? 63.054 28.484 -80.071 1.00 71.06 146 PHE A C 1
ATOM 1220 O O . PHE A 1 146 ? 63.931 28.159 -80.872 1.00 71.06 146 PHE A O 1
ATOM 1227 N N . GLU A 1 147 ? 62.338 27.578 -79.409 1.00 70.56 147 GLU A N 1
ATOM 1228 C CA . GLU A 1 147 ? 62.461 26.137 -79.630 1.00 70.56 147 GLU A CA 1
ATOM 1229 C C . GLU A 1 147 ? 62.092 25.751 -81.067 1.00 70.56 147 GLU A C 1
ATOM 1231 O O . GLU A 1 147 ? 62.858 25.051 -81.736 1.00 70.56 147 GLU A O 1
ATOM 1236 N N . ALA A 1 148 ? 60.975 26.266 -81.589 1.00 66.06 148 ALA A N 1
ATOM 1237 C CA . ALA A 1 148 ? 60.573 26.050 -82.977 1.00 66.06 148 ALA A CA 1
ATOM 1238 C C . ALA A 1 148 ? 61.574 26.674 -83.975 1.00 66.06 148 ALA A C 1
ATOM 1240 O O . ALA A 1 148 ? 61.892 26.071 -85.004 1.00 66.06 148 ALA A O 1
ATOM 1241 N N . ALA A 1 149 ? 62.150 27.840 -83.666 1.00 64.50 149 ALA A N 1
ATOM 1242 C CA . ALA A 1 149 ? 63.189 28.488 -84.472 1.00 64.50 149 ALA A CA 1
ATOM 1243 C C . ALA A 1 149 ? 64.524 27.713 -84.459 1.00 64.50 149 ALA A C 1
ATOM 1245 O O . ALA A 1 149 ? 65.282 27.733 -85.431 1.00 64.50 149 ALA A O 1
ATOM 1246 N N . VAL A 1 150 ? 64.819 27.007 -83.363 1.00 65.88 150 VAL A N 1
ATOM 1247 C CA . VAL A 1 150 ? 65.986 26.124 -83.229 1.00 65.88 150 VAL A CA 1
ATOM 1248 C C . VAL A 1 150 ? 65.760 24.780 -83.932 1.00 65.88 150 VAL A C 1
ATOM 1250 O O . VAL A 1 150 ? 66.722 24.214 -84.449 1.00 65.88 150 VAL A O 1
ATOM 1253 N N . GLU A 1 151 ? 64.532 24.265 -83.999 1.00 64.06 151 GLU A N 1
ATOM 1254 C CA . GLU A 1 151 ? 64.198 23.026 -84.724 1.00 64.06 151 GLU A CA 1
ATOM 1255 C C . GLU A 1 151 ? 64.087 23.224 -86.243 1.00 64.06 151 GLU A C 1
ATOM 1257 O O . GLU A 1 151 ? 64.527 22.363 -87.009 1.00 64.06 151 GLU A O 1
ATOM 1262 N N . THR A 1 152 ? 63.626 24.393 -86.701 1.00 58.84 152 THR A N 1
ATOM 1263 C CA . THR A 1 152 ? 63.560 24.788 -88.129 1.00 58.84 152 THR A CA 1
ATOM 1264 C C . THR A 1 152 ? 64.934 25.021 -88.784 1.00 58.84 152 THR A C 1
ATOM 1266 O O . THR A 1 152 ? 65.012 25.456 -89.933 1.00 58.84 152 THR A O 1
ATOM 1269 N N . LYS A 1 153 ? 66.026 24.629 -88.104 1.00 56.59 153 LYS A N 1
ATOM 1270 C CA . LYS A 1 153 ? 67.459 24.596 -88.488 1.00 56.59 153 LYS A CA 1
ATOM 1271 C C . LYS A 1 153 ? 67.819 24.106 -89.901 1.00 56.59 153 LYS A C 1
ATOM 1273 O O . LYS A 1 153 ? 69.002 24.081 -90.231 1.00 56.59 153 LYS A O 1
ATOM 1278 N N . LYS A 1 154 ? 66.863 23.686 -90.725 1.00 54.19 154 LYS A N 1
ATOM 1279 C CA . LYS A 1 154 ? 67.102 23.120 -92.056 1.00 54.19 154 LYS A CA 1
ATOM 1280 C C . LYS A 1 154 ? 66.946 24.107 -93.214 1.00 54.19 154 LYS A C 1
ATOM 1282 O O . LYS A 1 154 ? 67.378 23.767 -94.310 1.00 54.19 154 LYS A O 1
ATOM 1287 N N . HIS A 1 155 ? 66.401 25.310 -93.006 1.00 50.09 155 HIS A N 1
ATOM 1288 C CA . HIS A 1 155 ? 66.156 26.245 -94.111 1.00 50.09 155 HIS A CA 1
ATOM 1289 C C . HIS A 1 155 ? 66.733 27.644 -93.837 1.00 50.09 155 HIS A C 1
ATOM 1291 O O . HIS A 1 155 ? 66.520 28.243 -92.786 1.00 50.09 155 HIS A O 1
ATOM 1297 N N . GLU A 1 156 ? 67.518 28.157 -94.790 1.00 53.88 156 GLU A N 1
ATOM 1298 C CA . GLU A 1 156 ? 68.334 29.380 -94.672 1.00 53.88 156 GLU A CA 1
ATOM 1299 C C . GLU A 1 156 ? 67.531 30.686 -94.509 1.00 53.88 156 GLU A C 1
ATOM 1301 O O . GLU A 1 156 ? 68.097 31.719 -94.152 1.00 53.88 156 GLU A O 1
ATOM 1306 N N . SER A 1 157 ? 66.204 30.644 -94.630 1.00 54.12 157 SER A N 1
ATOM 1307 C CA . SER A 1 157 ? 65.305 31.758 -94.329 1.00 54.12 157 SER A CA 1
ATOM 1308 C C . SER A 1 157 ? 64.137 31.254 -93.486 1.00 54.12 157 SER A C 1
ATOM 1310 O O . SER A 1 157 ? 63.346 30.450 -93.974 1.00 54.12 157 SER A O 1
ATOM 1312 N N . LEU A 1 158 ? 64.015 31.730 -92.243 1.00 54.28 158 LEU A N 1
ATOM 1313 C CA . LEU A 1 158 ? 62.818 31.501 -91.433 1.00 54.28 158 LEU A CA 1
ATOM 1314 C C . LEU A 1 158 ? 61.650 32.228 -92.107 1.00 54.28 158 LEU A C 1
ATOM 1316 O O . LEU A 1 158 ? 61.562 33.453 -92.027 1.00 54.28 158 LEU A O 1
ATOM 1320 N N . LYS A 1 159 ? 60.792 31.487 -92.809 1.00 57.91 159 LYS A N 1
ATOM 1321 C CA . LYS A 1 159 ? 59.482 31.983 -93.228 1.00 57.91 159 LYS A CA 1
ATOM 1322 C C . LYS A 1 159 ? 58.510 31.750 -92.082 1.00 57.91 159 LYS A C 1
ATOM 1324 O O . LYS A 1 159 ? 58.543 30.704 -91.439 1.00 57.91 159 LYS A O 1
ATOM 1329 N N . GLU A 1 160 ? 57.658 32.733 -91.830 1.00 54.59 160 GLU A N 1
ATOM 1330 C CA . GLU A 1 160 ? 56.667 32.702 -90.752 1.00 54.59 160 GLU A CA 1
ATOM 1331 C C . GLU A 1 160 ? 55.803 31.423 -90.804 1.00 54.59 160 GLU A C 1
ATOM 1333 O O . GLU A 1 160 ? 55.526 30.793 -89.785 1.00 54.59 160 GLU A O 1
ATOM 1338 N N . GLU A 1 161 ? 55.479 30.966 -92.014 1.00 60.47 161 GLU A N 1
ATOM 1339 C CA . GLU A 1 161 ? 54.685 29.764 -92.293 1.00 60.47 161 GLU A CA 1
ATOM 1340 C C . GLU A 1 161 ? 55.316 28.460 -91.771 1.00 60.47 161 GLU A C 1
ATOM 1342 O O . GLU A 1 161 ? 54.595 27.579 -91.297 1.00 60.47 161 GLU A O 1
ATOM 1347 N N . ASP A 1 162 ? 56.647 28.339 -91.796 1.00 60.75 162 ASP A N 1
ATOM 1348 C CA . ASP A 1 162 ? 57.352 27.132 -91.339 1.00 60.75 162 ASP A CA 1
ATOM 1349 C C . ASP A 1 162 ? 57.375 27.038 -89.806 1.00 60.75 162 ASP A C 1
ATOM 1351 O O . ASP A 1 162 ? 57.244 25.951 -89.236 1.00 60.75 162 ASP A O 1
ATOM 1355 N N . LEU A 1 163 ? 57.468 28.188 -89.130 1.00 59.69 163 LEU A N 1
ATOM 1356 C CA . LEU A 1 163 ? 57.389 28.278 -87.672 1.00 59.69 163 LEU A CA 1
ATOM 1357 C C . LEU A 1 163 ? 55.989 27.878 -87.183 1.00 59.69 163 LEU A C 1
ATOM 1359 O O . LEU A 1 163 ? 55.853 27.027 -86.300 1.00 59.69 163 LEU A O 1
ATOM 1363 N N . TRP A 1 164 ? 54.945 28.429 -87.814 1.00 62.38 164 TRP A N 1
ATOM 1364 C CA . TRP A 1 164 ? 53.553 28.097 -87.502 1.00 62.38 164 TRP A CA 1
ATOM 1365 C C . TRP A 1 164 ? 53.229 26.623 -87.752 1.00 62.38 164 TRP A C 1
ATOM 1367 O O . TRP A 1 164 ? 52.421 26.040 -87.026 1.00 62.38 164 TRP A O 1
ATOM 1377 N N . LYS A 1 165 ? 53.862 25.998 -88.750 1.00 68.31 165 LYS A N 1
ATOM 1378 C CA . LYS A 1 165 ? 53.691 24.572 -89.037 1.00 68.31 165 LYS A CA 1
ATOM 1379 C C . LYS A 1 165 ? 54.285 23.687 -87.937 1.00 68.31 165 LYS A C 1
ATOM 1381 O O . LYS A 1 165 ? 53.578 22.814 -87.438 1.00 68.31 165 LYS A O 1
ATOM 1386 N N . CYS A 1 166 ? 55.519 23.954 -87.504 1.00 62.59 166 CYS A N 1
ATOM 1387 C CA . CYS A 1 166 ? 56.142 23.232 -86.385 1.00 62.59 166 CYS A CA 1
ATOM 1388 C C . CYS A 1 166 ? 55.342 23.386 -85.083 1.00 62.59 166 CYS A C 1
ATOM 1390 O O . CYS A 1 166 ? 55.105 22.401 -84.380 1.00 62.59 166 CYS A O 1
ATOM 1392 N N . LEU A 1 167 ? 54.878 24.604 -84.787 1.00 62.47 167 LEU A N 1
ATOM 1393 C CA . LEU A 1 167 ? 54.072 24.873 -83.595 1.00 62.47 167 LEU A CA 1
ATOM 1394 C C . LEU A 1 167 ? 52.747 24.092 -83.629 1.00 62.47 167 LEU A C 1
ATOM 1396 O O . LEU A 1 167 ? 52.361 23.455 -82.650 1.00 62.47 167 LEU A O 1
ATOM 1400 N N . ARG A 1 168 ? 52.076 24.086 -84.788 1.00 67.50 168 ARG A N 1
ATOM 1401 C CA . ARG A 1 168 ? 50.812 23.369 -84.999 1.00 67.50 168 ARG A CA 1
ATOM 1402 C C . ARG A 1 168 ? 50.978 21.855 -84.877 1.00 67.50 168 ARG A C 1
ATOM 1404 O O . ARG A 1 168 ? 50.115 21.206 -84.296 1.00 67.50 168 ARG A O 1
ATOM 1411 N N . GLU A 1 169 ? 52.063 21.292 -85.403 1.00 71.19 169 GLU A N 1
ATOM 1412 C CA . GLU A 1 169 ? 52.348 19.856 -85.296 1.00 71.19 169 GLU A CA 1
ATOM 1413 C C . GLU A 1 169 ? 52.600 19.428 -83.844 1.00 71.19 169 GLU A C 1
ATOM 1415 O O . GLU A 1 169 ? 52.062 18.405 -83.415 1.00 71.19 169 GLU A O 1
ATOM 1420 N N . LYS A 1 170 ? 53.330 20.232 -83.057 1.00 66.62 170 LYS A N 1
ATOM 1421 C CA . LYS A 1 170 ? 53.518 19.974 -81.620 1.00 66.62 170 LYS A CA 1
ATOM 1422 C C . LYS A 1 170 ? 52.204 20.067 -80.843 1.00 66.62 170 LYS A C 1
ATOM 1424 O O . LYS A 1 170 ? 51.900 19.150 -80.087 1.00 66.62 170 LYS A O 1
ATOM 1429 N N . LEU A 1 171 ? 51.399 21.102 -81.091 1.00 66.19 171 LEU A N 1
ATOM 1430 C CA . LEU A 1 171 ? 50.090 21.277 -80.447 1.00 66.19 171 LEU A CA 1
ATOM 1431 C C . LEU A 1 171 ? 49.100 20.153 -80.795 1.00 66.19 171 LEU A C 1
ATOM 1433 O O . LEU A 1 171 ? 48.347 19.694 -79.943 1.00 66.19 171 LEU A O 1
ATOM 1437 N N . LEU A 1 172 ? 49.104 19.671 -82.040 1.00 71.75 172 LEU A N 1
ATOM 1438 C CA . LEU A 1 172 ? 48.277 18.529 -82.447 1.00 71.75 172 LEU A CA 1
ATOM 1439 C C . LEU A 1 172 ? 48.735 17.219 -81.803 1.00 71.75 172 LEU A C 1
ATOM 1441 O O . LEU A 1 172 ? 47.907 16.346 -81.541 1.00 71.75 172 LEU A O 1
ATOM 1445 N N . LYS A 1 173 ? 50.042 17.063 -81.573 1.00 73.44 173 LYS A N 1
ATOM 1446 C CA . LYS A 1 173 ? 50.592 15.883 -80.908 1.00 73.44 173 LYS A CA 1
ATOM 1447 C C . LYS A 1 173 ? 50.214 15.861 -79.428 1.00 73.44 173 LYS A C 1
ATOM 1449 O O . LYS A 1 173 ? 49.699 14.846 -78.970 1.00 73.44 173 LYS A O 1
ATOM 1454 N N . THR A 1 174 ? 50.372 16.981 -78.724 1.00 66.94 174 THR A N 1
ATOM 1455 C CA . THR A 1 174 ? 49.964 17.089 -77.317 1.00 66.94 174 THR A CA 1
ATOM 1456 C C . THR A 1 174 ? 48.456 16.914 -77.151 1.00 66.94 174 THR A C 1
ATOM 1458 O O . THR A 1 174 ? 48.040 16.199 -76.249 1.00 66.94 174 THR A O 1
ATOM 1461 N N . LEU A 1 175 ? 47.638 17.453 -78.064 1.00 66.50 175 LEU A N 1
ATOM 1462 C CA . LEU A 1 175 ? 46.181 17.270 -78.039 1.00 66.50 175 LEU A CA 1
ATOM 1463 C C . LEU A 1 175 ? 45.752 15.801 -78.208 1.00 66.50 175 LEU A C 1
ATOM 1465 O O . LEU A 1 175 ? 44.805 15.351 -77.570 1.00 66.50 175 LEU A O 1
ATOM 1469 N N . LYS A 1 176 ? 46.433 15.036 -79.071 1.00 70.75 176 LYS A N 1
ATOM 1470 C CA . LYS A 1 176 ? 46.148 13.599 -79.230 1.00 70.75 176 LYS A CA 1
ATOM 1471 C C . LYS A 1 176 ? 46.555 12.802 -77.994 1.00 70.75 176 LYS A C 1
ATOM 1473 O O . LYS A 1 176 ? 45.794 11.959 -77.538 1.00 70.75 176 LYS A O 1
ATOM 1478 N N . GLU A 1 177 ? 47.722 13.103 -77.430 1.00 70.94 177 GLU A N 1
ATOM 1479 C CA . GLU A 1 177 ? 48.215 12.443 -76.217 1.00 70.94 177 GLU A CA 1
ATOM 1480 C C . GLU A 1 177 ? 47.316 12.725 -74.998 1.00 70.94 177 GLU A C 1
ATOM 1482 O O . GLU A 1 177 ? 47.084 11.826 -74.185 1.00 70.94 177 GLU A O 1
ATOM 1487 N N . THR A 1 178 ? 46.751 13.934 -74.882 1.00 62.22 178 THR A N 1
ATOM 1488 C CA . THR A 1 178 ? 45.776 14.257 -73.827 1.00 62.22 178 THR A CA 1
ATOM 1489 C C . THR A 1 178 ? 44.420 13.598 -74.074 1.00 62.22 178 THR A C 1
ATOM 1491 O O . THR A 1 178 ? 43.830 13.063 -73.138 1.00 62.22 178 THR A O 1
ATOM 1494 N N . GLN A 1 179 ? 43.945 13.549 -75.322 1.00 66.44 179 GLN A N 1
ATOM 1495 C CA . GLN A 1 179 ? 42.689 12.879 -75.672 1.00 66.44 179 GLN A CA 1
ATOM 1496 C C . GLN A 1 179 ? 42.724 11.369 -75.373 1.00 66.44 179 GLN A C 1
ATOM 1498 O O . GLN A 1 179 ? 41.757 10.832 -74.824 1.00 66.44 179 GLN A O 1
ATOM 1503 N N . ASP A 1 180 ? 43.838 10.700 -75.676 1.00 67.25 180 ASP A N 1
ATOM 1504 C CA . ASP A 1 180 ? 44.012 9.270 -75.400 1.00 67.25 180 ASP A CA 1
ATOM 1505 C C . ASP A 1 180 ? 44.092 8.988 -73.888 1.00 67.25 180 ASP A C 1
ATOM 1507 O O . ASP A 1 180 ? 43.480 8.031 -73.406 1.00 67.25 180 ASP A O 1
ATOM 1511 N N . ARG A 1 181 ? 44.759 9.854 -73.106 1.00 63.09 181 ARG A N 1
ATOM 1512 C CA . ARG A 1 181 ? 44.764 9.764 -71.631 1.00 63.09 181 ARG A CA 1
ATOM 1513 C C . ARG A 1 181 ? 43.366 9.908 -71.035 1.00 63.09 181 ARG A C 1
ATOM 1515 O O . ARG A 1 181 ? 42.962 9.072 -70.230 1.00 63.09 181 ARG A O 1
ATOM 1522 N N . VAL A 1 182 ? 42.607 10.908 -71.481 1.00 63.66 182 VAL A N 1
ATOM 1523 C CA . VAL A 1 182 ? 41.249 11.178 -70.982 1.00 63.66 182 VAL A CA 1
ATOM 1524 C C . VAL A 1 182 ? 40.287 10.033 -71.314 1.00 63.66 182 VAL A C 1
ATOM 1526 O O . VAL A 1 182 ? 39.412 9.714 -70.509 1.00 63.66 182 VAL A O 1
ATOM 1529 N N . MET A 1 183 ? 40.427 9.370 -72.469 1.00 62.81 183 MET A N 1
ATOM 1530 C CA . MET A 1 183 ? 39.620 8.179 -72.767 1.00 62.81 183 MET A CA 1
ATOM 1531 C C . MET A 1 183 ? 39.928 7.013 -71.819 1.00 62.81 183 MET A C 1
ATOM 1533 O O . MET A 1 183 ? 38.994 6.382 -71.323 1.00 62.81 183 MET A O 1
ATOM 1537 N N . VAL A 1 184 ? 41.205 6.728 -71.552 1.00 67.44 184 VAL A N 1
ATOM 1538 C CA . VAL A 1 184 ? 41.607 5.615 -70.673 1.00 67.44 184 VAL A CA 1
ATOM 1539 C C . VAL A 1 184 ? 41.189 5.870 -69.223 1.00 67.44 184 VAL A C 1
ATOM 1541 O O . VAL A 1 184 ? 40.648 4.971 -68.577 1.00 67.44 184 VAL A O 1
ATOM 1544 N N . GLU A 1 185 ? 41.367 7.095 -68.724 1.00 65.94 185 GLU A N 1
ATOM 1545 C CA . GLU A 1 185 ? 40.947 7.481 -67.372 1.00 65.94 185 GLU A CA 1
ATOM 1546 C C . GLU A 1 185 ? 39.427 7.394 -67.206 1.00 65.94 185 GLU A C 1
ATOM 1548 O O . GLU A 1 185 ? 38.959 6.787 -66.249 1.00 65.94 185 GLU A O 1
ATOM 1553 N N . ASN A 1 186 ? 38.641 7.872 -68.178 1.00 66.69 186 ASN A N 1
ATOM 1554 C CA . ASN A 1 186 ? 37.177 7.790 -68.111 1.00 66.69 186 ASN A CA 1
ATOM 1555 C C . ASN A 1 186 ? 36.645 6.347 -68.113 1.00 66.69 186 ASN A C 1
ATOM 1557 O O . ASN A 1 186 ? 35.641 6.060 -67.457 1.00 66.69 186 ASN A O 1
ATOM 1561 N N . VAL A 1 187 ? 37.289 5.435 -68.850 1.00 66.94 187 VAL A N 1
ATOM 1562 C CA . VAL A 1 187 ? 36.907 4.013 -68.866 1.00 66.94 187 VAL A CA 1
ATOM 1563 C C . VAL A 1 187 ? 37.249 3.345 -67.534 1.00 66.94 187 VAL A C 1
ATOM 1565 O O . VAL A 1 187 ? 36.420 2.608 -66.998 1.00 66.94 187 VAL A O 1
ATOM 1568 N N . ASN A 1 188 ? 38.422 3.637 -66.967 1.00 71.38 188 ASN A N 1
ATOM 1569 C CA . ASN A 1 188 ? 38.815 3.117 -65.657 1.00 71.38 188 ASN A CA 1
ATOM 1570 C C . ASN A 1 188 ? 37.918 3.662 -64.539 1.00 71.38 188 ASN A C 1
ATOM 1572 O O . ASN A 1 188 ? 37.419 2.878 -63.736 1.00 71.38 188 ASN A O 1
ATOM 1576 N N . ASP A 1 189 ? 37.612 4.960 -64.552 1.00 71.62 189 ASP A N 1
ATOM 1577 C CA . ASP A 1 189 ? 36.673 5.591 -63.621 1.00 71.62 189 ASP A CA 1
ATOM 1578 C C . ASP A 1 189 ? 35.275 4.970 -63.709 1.00 71.62 189 ASP A C 1
ATOM 1580 O O . ASP A 1 189 ? 34.600 4.770 -62.694 1.00 71.62 189 ASP A O 1
ATOM 1584 N N . PHE A 1 190 ? 34.810 4.668 -64.924 1.00 71.62 190 PHE A N 1
ATOM 1585 C CA . PHE A 1 190 ? 33.526 4.008 -65.129 1.00 71.62 190 PHE A CA 1
ATOM 1586 C C . PHE A 1 190 ? 33.530 2.588 -64.552 1.00 71.62 190 PHE A C 1
ATOM 1588 O O . PHE A 1 190 ? 32.602 2.227 -63.826 1.00 71.62 190 PHE A O 1
ATOM 1595 N N . LEU A 1 191 ? 34.573 1.800 -64.825 1.00 71.88 191 LEU A N 1
ATOM 1596 C CA . LEU A 1 191 ? 34.710 0.439 -64.303 1.00 71.88 191 LEU A CA 1
ATOM 1597 C C . LEU A 1 191 ? 34.851 0.423 -62.777 1.00 71.88 191 LEU A C 1
ATOM 1599 O O . LEU A 1 191 ? 34.190 -0.374 -62.114 1.00 71.88 191 LEU A O 1
ATOM 1603 N N . GLU A 1 192 ? 35.625 1.341 -62.201 1.00 74.38 192 GLU A N 1
ATOM 1604 C CA . GLU A 1 192 ? 35.791 1.456 -60.753 1.00 74.38 192 GLU A CA 1
ATOM 1605 C C . GLU A 1 192 ? 34.477 1.864 -60.066 1.00 74.38 192 GLU A C 1
ATOM 1607 O O . GLU A 1 192 ? 34.113 1.303 -59.030 1.00 74.38 192 GLU A O 1
ATOM 1612 N N . LYS A 1 193 ? 33.703 2.779 -60.668 1.00 76.31 193 LYS A N 1
ATOM 1613 C CA . LYS A 1 193 ? 32.362 3.144 -60.175 1.00 76.31 193 LYS A CA 1
ATOM 1614 C C . LYS A 1 193 ? 31.379 1.975 -60.244 1.00 76.31 193 LYS A C 1
ATOM 1616 O O . LYS A 1 193 ? 30.570 1.826 -59.329 1.00 76.31 193 LYS A O 1
ATOM 1621 N N . GLN A 1 194 ? 31.431 1.151 -61.291 1.00 75.38 194 GLN A N 1
ATOM 1622 C CA . GLN A 1 194 ? 30.595 -0.053 -61.385 1.00 75.38 194 GLN A CA 1
ATOM 1623 C C . GLN A 1 194 ? 31.005 -1.103 -60.348 1.00 75.38 194 GLN A C 1
ATOM 1625 O O . GLN A 1 194 ? 30.140 -1.642 -59.661 1.00 75.38 194 GLN A O 1
ATOM 1630 N N . GLN A 1 195 ? 32.308 -1.325 -60.156 1.00 78.50 195 GLN A N 1
ATOM 1631 C CA . GLN A 1 195 ? 32.812 -2.269 -59.161 1.00 78.50 195 GLN A CA 1
ATOM 1632 C C . GLN A 1 195 ? 32.423 -1.853 -57.737 1.00 78.50 195 GLN A C 1
ATOM 1634 O O . GLN A 1 195 ? 31.908 -2.678 -56.991 1.00 78.50 195 GLN A O 1
ATOM 1639 N N . LYS A 1 196 ? 32.580 -0.566 -57.385 1.00 79.00 196 LYS A N 1
ATOM 1640 C CA . LYS A 1 196 ? 32.159 -0.023 -56.080 1.00 79.00 196 LYS A CA 1
ATOM 1641 C C . LYS A 1 196 ? 30.657 -0.169 -55.837 1.00 79.00 196 LYS A C 1
ATOM 1643 O O . LYS A 1 196 ? 30.237 -0.396 -54.709 1.00 79.00 196 LYS A O 1
ATOM 1648 N N . ARG A 1 197 ? 29.837 -0.035 -56.885 1.00 74.94 197 ARG A N 1
ATOM 1649 C CA . ARG A 1 197 ? 28.386 -0.260 -56.790 1.00 74.94 197 ARG A CA 1
ATOM 1650 C C . ARG A 1 197 ? 28.049 -1.725 -56.542 1.00 74.94 197 ARG A C 1
ATOM 1652 O O . ARG A 1 197 ? 27.159 -1.990 -55.743 1.00 74.94 197 ARG A O 1
ATOM 1659 N N . LEU A 1 198 ? 28.741 -2.651 -57.203 1.00 74.25 198 LEU A N 1
ATOM 1660 C CA . LEU A 1 198 ? 28.533 -4.085 -57.005 1.00 74.25 198 LEU A CA 1
ATOM 1661 C C . LEU A 1 198 ? 28.943 -4.525 -55.598 1.00 74.25 198 LEU A C 1
ATOM 1663 O O . LEU A 1 198 ? 28.137 -5.157 -54.926 1.00 74.25 198 LEU A O 1
ATOM 1667 N N . THR A 1 199 ? 30.116 -4.113 -55.107 1.00 78.19 199 THR A N 1
ATOM 1668 C CA . THR A 1 199 ? 30.532 -4.435 -53.732 1.00 78.19 199 THR A CA 1
ATOM 1669 C C . THR A 1 199 ? 29.623 -3.803 -52.682 1.00 78.19 199 THR A C 1
ATOM 1671 O O . THR A 1 199 ? 29.303 -4.459 -51.698 1.00 78.19 199 THR A O 1
ATOM 1674 N N . ALA A 1 200 ? 29.141 -2.574 -52.894 1.00 78.19 200 ALA A N 1
ATOM 1675 C CA . ALA A 1 200 ? 28.168 -1.959 -51.988 1.00 78.19 200 ALA A CA 1
ATOM 1676 C C . ALA A 1 200 ? 26.825 -2.712 -51.975 1.00 78.19 200 ALA A C 1
ATOM 1678 O O . ALA A 1 200 ? 26.210 -2.854 -50.923 1.00 78.19 200 ALA A O 1
ATOM 1679 N N . LEU A 1 201 ? 26.361 -3.213 -53.125 1.00 74.94 201 LEU A N 1
ATOM 1680 C CA . LEU A 1 201 ? 25.147 -4.031 -53.196 1.00 74.94 201 LEU A CA 1
ATOM 1681 C C . LEU A 1 201 ? 25.336 -5.400 -52.533 1.00 74.94 201 LEU A C 1
ATOM 1683 O O . LEU A 1 201 ? 24.427 -5.855 -51.845 1.00 74.94 201 LEU A O 1
ATOM 1687 N N . GLU A 1 202 ? 26.497 -6.035 -52.702 1.00 74.12 202 GLU A N 1
ATOM 1688 C CA . GLU A 1 202 ? 26.850 -7.278 -52.003 1.00 74.12 202 GLU A CA 1
ATOM 1689 C C . GLU A 1 202 ? 26.914 -7.073 -50.486 1.00 74.12 202 GLU A C 1
ATOM 1691 O O . GLU A 1 202 ? 26.387 -7.892 -49.739 1.00 74.12 202 GLU A O 1
ATOM 1696 N N . GLU A 1 203 ? 27.493 -5.965 -50.021 1.00 75.06 203 GLU A N 1
ATOM 1697 C CA . GLU A 1 203 ? 27.538 -5.608 -48.601 1.00 75.06 203 GLU A CA 1
ATOM 1698 C C . GLU A 1 203 ? 26.133 -5.363 -48.035 1.00 75.06 203 GLU A C 1
ATOM 1700 O O . GLU A 1 203 ? 25.794 -5.909 -46.988 1.00 75.06 203 GLU A O 1
ATOM 1705 N N . ILE A 1 204 ? 25.277 -4.624 -48.752 1.00 73.31 204 ILE A N 1
ATOM 1706 C CA . ILE A 1 204 ? 23.871 -4.425 -48.364 1.00 73.31 204 ILE A CA 1
ATOM 1707 C C . ILE A 1 204 ? 23.131 -5.765 -48.307 1.00 73.31 204 ILE A C 1
ATOM 1709 O O . ILE A 1 204 ? 22.390 -6.003 -47.360 1.00 73.31 204 ILE A O 1
ATOM 1713 N N . PHE A 1 205 ? 23.335 -6.647 -49.287 1.00 67.06 205 PHE A N 1
ATOM 1714 C CA . PHE A 1 205 ? 22.668 -7.947 -49.340 1.00 67.06 205 PHE A CA 1
ATOM 1715 C C . PHE A 1 205 ? 23.124 -8.871 -48.202 1.00 67.06 205 PHE A C 1
ATOM 1717 O O . PHE A 1 205 ? 22.298 -9.457 -47.508 1.00 67.06 205 PHE A O 1
ATOM 1724 N N . MET A 1 206 ? 24.434 -8.954 -47.952 1.00 65.38 206 MET A N 1
ATOM 1725 C CA . MET A 1 206 ? 24.997 -9.778 -46.876 1.00 65.38 206 MET A CA 1
ATOM 1726 C C . MET A 1 206 ? 24.622 -9.246 -45.488 1.00 65.38 206 MET A C 1
ATOM 1728 O O . MET A 1 206 ? 24.303 -10.038 -44.600 1.00 65.38 206 MET A O 1
ATOM 1732 N N . ASN A 1 207 ? 24.611 -7.925 -45.300 1.00 66.25 207 ASN A N 1
ATOM 1733 C CA . ASN A 1 207 ? 24.181 -7.310 -44.044 1.00 66.25 207 ASN A CA 1
ATOM 1734 C C . ASN A 1 207 ? 22.673 -7.494 -43.823 1.00 66.25 207 ASN A C 1
ATOM 1736 O O . ASN A 1 207 ? 22.273 -7.929 -42.745 1.00 66.25 207 ASN A O 1
ATOM 1740 N N . SER A 1 208 ? 21.858 -7.296 -44.865 1.00 65.38 208 SER A N 1
ATOM 1741 C CA . SER A 1 208 ? 20.397 -7.369 -44.766 1.00 65.38 208 SER A CA 1
ATOM 1742 C C . SER A 1 208 ? 19.848 -8.784 -44.563 1.00 65.38 208 SER A C 1
ATOM 1744 O O . SER A 1 208 ? 18.934 -8.975 -43.761 1.00 65.38 208 SER A O 1
ATOM 1746 N N . ASP A 1 209 ? 20.403 -9.792 -45.241 1.00 63.12 209 ASP A N 1
ATOM 1747 C CA . ASP A 1 209 ? 19.862 -11.157 -45.169 1.00 63.12 209 ASP A CA 1
ATOM 1748 C C . ASP A 1 209 ? 20.450 -11.985 -44.018 1.00 63.12 209 ASP A C 1
ATOM 1750 O O . ASP A 1 209 ? 19.791 -12.902 -43.515 1.00 63.12 209 ASP A O 1
ATOM 1754 N N . VAL A 1 210 ? 21.684 -11.696 -43.590 1.00 62.03 210 VAL A N 1
ATOM 1755 C CA . VAL A 1 210 ? 22.400 -12.538 -42.616 1.00 62.03 210 VAL A CA 1
ATOM 1756 C C . VAL A 1 210 ? 22.558 -11.853 -41.267 1.00 62.03 210 VAL A C 1
ATOM 1758 O O . VAL A 1 210 ? 22.247 -12.468 -40.245 1.00 62.03 210 VAL A O 1
ATOM 1761 N N . PHE A 1 211 ? 23.032 -10.608 -41.235 1.00 64.31 211 PHE A N 1
ATOM 1762 C CA . PHE A 1 211 ? 23.363 -9.940 -39.975 1.00 64.31 211 PHE A CA 1
ATOM 1763 C C . PHE A 1 211 ? 22.137 -9.304 -39.313 1.00 64.31 211 PHE A C 1
ATOM 1765 O O . PHE A 1 211 ? 21.918 -9.557 -38.125 1.00 64.31 211 PHE A O 1
ATOM 1772 N N . ASP A 1 212 ? 21.265 -8.631 -40.070 1.00 72.44 212 ASP A N 1
ATOM 1773 C CA . ASP A 1 212 ? 20.064 -7.986 -39.518 1.00 72.44 212 ASP A CA 1
ATOM 1774 C C . ASP A 1 212 ? 19.158 -8.971 -38.743 1.00 72.44 212 ASP A C 1
ATOM 1776 O O . ASP A 1 212 ? 18.780 -8.680 -37.603 1.00 72.44 212 ASP A O 1
ATOM 1780 N N . PRO A 1 213 ? 18.831 -10.185 -39.242 1.00 81.94 213 PRO A N 1
ATOM 1781 C CA . PRO A 1 213 ? 17.976 -11.109 -38.493 1.00 81.94 213 PRO A CA 1
ATOM 1782 C C . PRO A 1 213 ? 18.641 -11.673 -37.230 1.00 81.94 213 PRO A C 1
ATOM 1784 O O . PRO A 1 213 ? 17.948 -12.073 -36.284 1.00 81.94 213 PRO A O 1
ATOM 1787 N N . ILE A 1 214 ? 19.976 -11.753 -37.215 1.00 76.56 214 ILE A N 1
ATOM 1788 C CA . ILE A 1 214 ? 20.753 -12.204 -36.058 1.00 76.56 214 ILE A CA 1
ATOM 1789 C C . ILE A 1 214 ? 20.760 -11.106 -34.994 1.00 76.56 214 ILE A C 1
ATOM 1791 O O . ILE A 1 214 ? 20.426 -11.390 -33.841 1.00 76.56 214 ILE A O 1
ATOM 1795 N N . GLU A 1 215 ? 21.065 -9.866 -35.377 1.00 80.81 215 GLU A N 1
ATOM 1796 C CA . GLU A 1 215 ? 21.051 -8.704 -34.484 1.00 80.81 215 GLU A CA 1
ATOM 1797 C C . GLU A 1 215 ? 19.667 -8.501 -33.865 1.00 80.81 215 GLU A C 1
ATOM 1799 O O . GLU A 1 215 ? 19.534 -8.526 -32.638 1.00 80.81 215 GLU A O 1
ATOM 1804 N N . VAL A 1 216 ? 18.612 -8.481 -34.688 1.00 81.69 216 VAL A N 1
ATOM 1805 C CA . VAL A 1 216 ? 17.222 -8.364 -34.217 1.00 81.69 216 VAL A CA 1
ATOM 1806 C C . VAL A 1 216 ? 16.865 -9.489 -33.238 1.00 81.69 216 VAL A C 1
ATOM 1808 O O . VAL A 1 216 ? 16.159 -9.270 -32.251 1.00 81.69 216 VAL A O 1
ATOM 1811 N N . ARG A 1 217 ? 17.365 -10.716 -33.440 1.00 86.12 217 ARG A N 1
ATOM 1812 C CA . ARG A 1 217 ? 17.128 -11.825 -32.500 1.00 86.12 217 ARG A CA 1
ATOM 1813 C C . ARG A 1 217 ? 17.823 -11.603 -31.156 1.00 86.12 217 ARG A C 1
ATOM 1815 O O . ARG A 1 217 ? 17.229 -11.924 -30.120 1.00 86.12 217 ARG A O 1
ATOM 1822 N N . TYR A 1 218 ? 19.054 -11.096 -31.157 1.00 90.06 218 TYR A N 1
ATOM 1823 C CA . TYR A 1 218 ? 19.772 -10.761 -29.927 1.00 90.06 218 TYR A CA 1
ATOM 1824 C C . TYR A 1 218 ? 19.092 -9.616 -29.180 1.00 90.06 218 TYR A C 1
ATOM 1826 O O . TYR A 1 218 ? 18.866 -9.748 -27.975 1.00 90.06 218 TYR A O 1
ATOM 1834 N N . GLU A 1 219 ? 18.677 -8.565 -29.885 1.00 88.56 219 GLU A N 1
ATOM 1835 C CA . GLU A 1 219 ? 17.913 -7.458 -29.308 1.00 88.56 219 GLU A CA 1
ATOM 1836 C C . GLU A 1 219 ? 16.607 -7.951 -28.682 1.00 88.56 219 GLU A C 1
ATOM 1838 O O . GLU A 1 219 ? 16.343 -7.702 -27.504 1.00 88.56 219 GLU A O 1
ATOM 1843 N N . LEU A 1 220 ? 15.815 -8.741 -29.415 1.00 92.56 220 LEU A N 1
ATOM 1844 C CA . LEU A 1 220 ? 14.573 -9.317 -28.896 1.00 92.56 220 LEU A CA 1
ATOM 1845 C C . LEU A 1 220 ? 14.814 -10.188 -27.658 1.00 92.56 220 LEU A C 1
ATOM 1847 O O . LEU A 1 220 ? 14.039 -10.129 -26.701 1.00 92.56 220 LEU A O 1
ATOM 1851 N N . ASN A 1 221 ? 15.874 -10.999 -27.645 1.00 95.25 221 ASN A N 1
ATOM 1852 C CA . ASN A 1 221 ? 16.223 -11.812 -26.479 1.00 95.25 221 ASN A CA 1
ATOM 1853 C C . ASN A 1 221 ? 16.680 -10.965 -25.287 1.00 95.25 221 ASN A C 1
ATOM 1855 O O . ASN A 1 221 ? 16.333 -11.285 -24.144 1.00 95.25 221 ASN A O 1
ATOM 1859 N N . TRP A 1 222 ? 17.420 -9.888 -25.534 1.00 95.12 222 TRP A N 1
ATOM 1860 C CA . TRP A 1 222 ? 17.823 -8.938 -24.505 1.00 95.12 222 TRP A CA 1
ATOM 1861 C C . TRP A 1 222 ? 16.604 -8.241 -23.893 1.00 95.12 222 TRP A C 1
ATOM 1863 O O . TRP A 1 222 ? 16.411 -8.309 -22.676 1.00 95.12 222 TRP A O 1
ATOM 1873 N N . TYR A 1 223 ? 15.702 -7.706 -24.723 1.00 96.06 223 TYR A N 1
ATOM 1874 C CA . TYR A 1 223 ? 14.445 -7.109 -24.263 1.00 96.06 223 TYR A CA 1
ATOM 1875 C C . TYR A 1 223 ? 13.591 -8.107 -23.479 1.00 96.06 223 TYR A C 1
ATOM 1877 O O . TYR A 1 223 ? 13.127 -7.794 -22.383 1.00 96.06 223 TYR A O 1
ATOM 1885 N N . ARG A 1 224 ? 13.432 -9.342 -23.975 1.00 96.88 224 ARG A N 1
ATOM 1886 C CA . ARG A 1 224 ? 12.725 -10.411 -23.244 1.00 96.88 224 ARG A CA 1
ATOM 1887 C C . ARG A 1 224 ? 13.360 -10.695 -21.886 1.00 96.88 224 ARG A C 1
ATOM 1889 O O . ARG A 1 224 ? 12.638 -10.943 -20.924 1.00 96.88 224 ARG A O 1
ATOM 1896 N N . SER A 1 225 ? 14.688 -10.668 -21.795 1.00 96.75 225 SER A N 1
ATOM 1897 C CA . SER A 1 225 ? 15.402 -10.903 -20.537 1.00 96.75 225 SER A CA 1
ATOM 1898 C C . SER A 1 225 ? 15.177 -9.766 -19.544 1.00 96.75 225 SER A C 1
ATOM 1900 O O . SER A 1 225 ? 14.895 -10.034 -18.379 1.00 96.75 225 SER A O 1
ATOM 1902 N N . ILE A 1 226 ? 15.209 -8.513 -20.003 1.00 97.44 226 ILE A N 1
ATOM 1903 C CA . ILE A 1 226 ? 14.896 -7.343 -19.170 1.00 97.44 226 ILE A CA 1
ATOM 1904 C C . ILE A 1 226 ? 13.452 -7.386 -18.684 1.00 97.44 226 ILE A C 1
ATOM 1906 O O . ILE A 1 226 ? 13.199 -7.189 -17.497 1.00 97.44 226 ILE A O 1
ATOM 1910 N N . VAL A 1 227 ? 12.505 -7.689 -19.574 1.00 97.69 227 VAL A N 1
ATOM 1911 C CA . VAL A 1 227 ? 11.090 -7.818 -19.207 1.00 97.69 227 VAL A CA 1
ATOM 1912 C C . VAL A 1 227 ? 10.912 -8.905 -18.150 1.00 97.69 227 VAL A C 1
ATOM 1914 O O . VAL A 1 227 ? 10.270 -8.649 -17.137 1.00 97.69 227 VAL A O 1
ATOM 1917 N N . LYS A 1 228 ? 11.543 -10.075 -18.318 1.00 97.88 228 LYS A N 1
ATOM 1918 C CA . LYS A 1 228 ? 11.514 -11.145 -17.308 1.00 97.88 228 LYS A CA 1
ATOM 1919 C C . LYS A 1 228 ? 12.113 -10.702 -15.975 1.00 97.88 228 LYS A C 1
ATOM 1921 O O . LYS A 1 228 ? 11.515 -10.953 -14.938 1.00 97.88 228 LYS A O 1
ATOM 1926 N N . GLN A 1 229 ? 13.267 -10.034 -15.979 1.00 96.75 229 GLN A N 1
ATOM 1927 C CA . GLN A 1 229 ? 13.886 -9.528 -14.748 1.00 96.75 229 GLN A CA 1
ATOM 1928 C C . GLN A 1 229 ? 12.988 -8.514 -14.034 1.00 96.75 229 GLN A C 1
ATOM 1930 O O . GLN A 1 229 ? 12.834 -8.580 -12.815 1.00 96.75 229 GLN A O 1
ATOM 1935 N N . ASN A 1 230 ? 12.369 -7.604 -14.786 1.00 97.69 230 ASN A N 1
ATOM 1936 C CA . ASN A 1 230 ? 11.412 -6.653 -14.235 1.00 97.69 230 ASN A CA 1
ATOM 1937 C C . ASN A 1 230 ? 10.177 -7.364 -13.681 1.00 97.69 230 ASN A C 1
ATOM 1939 O O . ASN A 1 230 ? 9.746 -7.034 -12.581 1.00 97.69 230 ASN A O 1
ATOM 1943 N N . GLN A 1 231 ? 9.658 -8.370 -14.383 1.00 97.81 231 GLN A N 1
ATOM 1944 C CA . GLN A 1 231 ? 8.545 -9.179 -13.900 1.00 97.81 231 GLN A CA 1
ATOM 1945 C C . GLN A 1 231 ? 8.892 -9.873 -12.577 1.00 97.81 231 GLN A C 1
ATOM 1947 O O . GLN A 1 231 ? 8.154 -9.712 -11.616 1.00 97.81 231 GLN A O 1
ATOM 1952 N N . TYR A 1 232 ? 10.060 -10.517 -12.466 1.00 98.12 232 TYR A N 1
ATOM 1953 C CA . TYR A 1 232 ? 10.506 -11.121 -11.203 1.00 98.12 232 TYR A CA 1
ATOM 1954 C C . TYR A 1 232 ? 10.595 -10.112 -10.052 1.00 98.12 232 TYR A C 1
ATOM 1956 O O . TYR A 1 232 ? 10.218 -10.432 -8.927 1.00 98.12 232 TYR A O 1
ATOM 1964 N N . ARG A 1 233 ? 11.069 -8.886 -10.315 1.00 97.81 233 ARG A N 1
ATOM 1965 C CA . ARG A 1 233 ? 11.110 -7.818 -9.301 1.00 97.81 233 ARG A CA 1
ATOM 1966 C C . ARG A 1 233 ? 9.710 -7.400 -8.856 1.00 97.81 233 ARG A C 1
ATOM 1968 O O . ARG A 1 233 ? 9.488 -7.208 -7.664 1.00 97.81 233 ARG A O 1
ATOM 1975 N N . MET A 1 234 ? 8.779 -7.269 -9.800 1.00 97.75 234 MET A N 1
ATOM 1976 C CA . MET A 1 234 ? 7.389 -6.922 -9.496 1.00 97.75 234 MET A CA 1
ATOM 1977 C C . MET A 1 234 ? 6.692 -8.050 -8.735 1.00 97.75 234 MET A C 1
ATOM 1979 O O . MET A 1 234 ? 6.076 -7.785 -7.709 1.00 97.75 234 MET A O 1
ATOM 1983 N N . ASP A 1 235 ? 6.865 -9.300 -9.159 1.00 98.12 235 ASP A N 1
ATOM 1984 C CA . ASP A 1 235 ? 6.306 -10.475 -8.485 1.00 98.12 235 ASP A CA 1
ATOM 1985 C C . ASP A 1 235 ? 6.848 -10.607 -7.054 1.00 98.12 235 ASP A C 1
ATOM 1987 O O . ASP A 1 235 ? 6.098 -10.906 -6.125 1.00 98.12 235 ASP A O 1
ATOM 1991 N N . GLN A 1 236 ? 8.135 -10.309 -6.840 1.00 97.94 236 GLN A N 1
ATOM 1992 C CA . GLN A 1 236 ? 8.728 -10.273 -5.503 1.00 97.94 236 GLN A CA 1
ATOM 1993 C C . GLN A 1 236 ? 8.106 -9.175 -4.630 1.00 97.94 236 GLN A C 1
ATOM 1995 O O . GLN A 1 236 ? 7.808 -9.424 -3.462 1.00 97.94 236 GLN A O 1
ATOM 2000 N N . ALA A 1 237 ? 7.886 -7.977 -5.180 1.00 97.75 237 ALA A N 1
ATOM 2001 C CA . ALA A 1 237 ? 7.226 -6.890 -4.460 1.00 97.75 237 ALA A CA 1
ATOM 2002 C C . ALA A 1 237 ? 5.770 -7.247 -4.116 1.00 97.75 237 ALA A C 1
ATOM 2004 O O . ALA A 1 237 ? 5.346 -7.071 -2.976 1.00 97.75 237 ALA A O 1
ATOM 2005 N N . VAL A 1 238 ? 5.026 -7.825 -5.063 1.00 98.12 238 VAL A N 1
ATOM 2006 C CA . VAL A 1 238 ? 3.656 -8.310 -4.839 1.00 98.12 238 VAL A CA 1
ATOM 2007 C C . VAL A 1 238 ? 3.632 -9.400 -3.766 1.00 98.12 238 VAL A C 1
ATOM 2009 O O . VAL A 1 238 ? 2.792 -9.355 -2.868 1.00 98.12 238 VAL A O 1
ATOM 2012 N N . SER A 1 239 ? 4.575 -10.345 -3.795 1.00 98.19 239 SER A N 1
ATOM 2013 C CA . SER A 1 239 ? 4.705 -11.372 -2.757 1.00 98.19 239 SER A CA 1
ATOM 2014 C C . SER A 1 239 ? 5.016 -10.766 -1.381 1.00 98.19 239 SER A C 1
ATOM 2016 O O . SER A 1 239 ? 4.450 -11.181 -0.373 1.00 98.19 239 SER A O 1
ATOM 2018 N N . ALA A 1 240 ? 5.870 -9.742 -1.315 1.00 98.25 240 ALA A N 1
ATOM 2019 C CA . ALA A 1 240 ? 6.155 -9.046 -0.063 1.00 98.25 240 ALA A CA 1
ATOM 2020 C C . ALA A 1 240 ? 4.905 -8.350 0.502 1.00 98.25 240 ALA A C 1
ATOM 2022 O O . ALA A 1 240 ? 4.595 -8.526 1.681 1.00 98.25 240 ALA A O 1
ATOM 2023 N N . TYR A 1 241 ? 4.157 -7.628 -0.339 1.00 98.19 241 TYR A N 1
ATOM 2024 C CA . TYR A 1 241 ? 2.927 -6.951 0.079 1.00 98.19 241 TYR A CA 1
ATOM 2025 C C . TYR A 1 241 ? 1.819 -7.925 0.477 1.00 98.19 241 TYR A C 1
ATOM 2027 O O . TYR A 1 241 ? 1.135 -7.695 1.468 1.00 98.19 241 TYR A O 1
ATOM 2035 N N . THR A 1 242 ? 1.648 -9.029 -0.248 1.00 98.25 242 THR A N 1
ATOM 2036 C CA . THR A 1 242 ? 0.658 -10.062 0.109 1.00 98.25 242 THR A CA 1
ATOM 2037 C C . THR A 1 242 ? 0.972 -10.693 1.464 1.00 98.25 242 THR A C 1
ATOM 2039 O O . THR A 1 242 ? 0.090 -10.743 2.316 1.00 98.25 242 THR A O 1
ATOM 2042 N N . ASN A 1 243 ? 2.237 -11.036 1.726 1.00 98.06 243 ASN A N 1
ATOM 2043 C CA . ASN A 1 243 ? 2.670 -11.523 3.040 1.00 98.06 243 ASN A CA 1
ATOM 2044 C C . ASN A 1 243 ? 2.435 -10.492 4.162 1.00 98.06 243 ASN A C 1
ATOM 2046 O O . ASN A 1 243 ? 2.126 -10.855 5.296 1.00 98.06 243 ASN A O 1
ATOM 2050 N N . GLU A 1 244 ? 2.623 -9.198 3.886 1.00 98.06 244 GLU A N 1
ATOM 2051 C CA . GLU A 1 244 ? 2.357 -8.136 4.862 1.00 98.06 244 GLU A CA 1
ATOM 2052 C C . GLU A 1 244 ? 0.857 -7.986 5.145 1.00 98.06 244 GLU A C 1
ATOM 2054 O O . GLU A 1 244 ? 0.457 -7.899 6.307 1.00 98.06 244 GLU A O 1
ATOM 2059 N N . ILE A 1 245 ? 0.024 -8.038 4.103 1.00 98.12 245 ILE A N 1
ATOM 2060 C CA . ILE A 1 245 ? -1.439 -8.022 4.218 1.00 98.12 245 ILE A CA 1
ATOM 2061 C C . ILE A 1 245 ? -1.930 -9.227 5.028 1.00 98.12 245 ILE A C 1
ATOM 2063 O O . ILE A 1 245 ? -2.767 -9.059 5.912 1.00 98.12 245 ILE A O 1
ATOM 2067 N N . GLU A 1 246 ? -1.400 -10.425 4.782 1.00 98.31 246 GLU A N 1
ATOM 2068 C CA . GLU A 1 246 ? -1.748 -11.627 5.550 1.00 98.31 246 GLU A CA 1
ATOM 2069 C C . GLU A 1 246 ? -1.411 -11.466 7.036 1.00 98.31 246 GLU A C 1
ATOM 2071 O O . GLU A 1 246 ? -2.277 -11.676 7.885 1.00 98.31 246 GLU A O 1
ATOM 2076 N N . LYS A 1 247 ? -0.211 -10.971 7.364 1.00 98.12 247 LYS A N 1
ATOM 2077 C CA . LYS A 1 247 ? 0.178 -10.684 8.757 1.00 98.12 247 LYS A CA 1
ATOM 2078 C C . LYS A 1 247 ? -0.717 -9.638 9.418 1.00 98.12 247 LYS A C 1
ATOM 2080 O O . LYS A 1 247 ? -0.991 -9.728 10.615 1.00 98.12 247 LYS A O 1
ATOM 2085 N N . LEU A 1 248 ? -1.139 -8.613 8.680 1.00 98.00 248 LEU A N 1
ATOM 2086 C CA . LEU A 1 248 ? -2.071 -7.608 9.195 1.00 98.00 248 LEU A CA 1
ATOM 2087 C C . LEU A 1 248 ? -3.460 -8.208 9.426 1.00 98.00 248 LEU A C 1
ATOM 2089 O O . LEU A 1 248 ? -4.058 -7.947 10.467 1.00 98.00 248 LEU A O 1
ATOM 2093 N N . ASN A 1 249 ? -3.940 -9.056 8.519 1.00 98.12 249 ASN A N 1
ATOM 2094 C CA . ASN A 1 249 ? -5.207 -9.762 8.684 1.00 98.12 249 ASN A CA 1
ATOM 2095 C C . ASN A 1 249 ? -5.184 -10.693 9.899 1.00 98.12 249 ASN A C 1
ATOM 2097 O O . ASN A 1 249 ? -6.137 -10.695 10.675 1.00 98.12 249 ASN A O 1
ATOM 2101 N N . GLU A 1 250 ? -4.094 -11.432 10.118 1.00 98.12 250 GLU A N 1
ATOM 2102 C CA . GLU A 1 250 ? -3.919 -12.243 11.327 1.00 98.12 250 GLU A CA 1
ATOM 2103 C C . GLU A 1 250 ? -4.007 -11.381 12.590 1.00 98.12 250 GLU A C 1
ATOM 2105 O O . GLU A 1 250 ? -4.766 -11.706 13.503 1.00 98.12 250 GLU A O 1
ATOM 2110 N N . LYS A 1 251 ? -3.311 -10.234 12.623 1.00 97.94 251 LYS A N 1
ATOM 2111 C CA . LYS A 1 251 ? -3.389 -9.293 13.752 1.00 97.94 251 LYS A CA 1
ATOM 2112 C C . LYS A 1 251 ? -4.813 -8.791 13.984 1.00 97.94 251 LYS A C 1
ATOM 2114 O O . LYS A 1 251 ? -5.285 -8.855 15.117 1.00 97.94 251 LYS A O 1
ATOM 2119 N N . ILE A 1 252 ? -5.515 -8.377 12.931 1.00 98.12 252 ILE A N 1
ATOM 2120 C CA . ILE A 1 252 ? -6.914 -7.928 13.014 1.00 98.12 252 ILE A CA 1
ATOM 2121 C C . ILE A 1 252 ? -7.809 -9.040 13.571 1.00 98.12 252 ILE A C 1
ATOM 2123 O O . ILE A 1 252 ? -8.641 -8.787 14.439 1.00 98.12 252 ILE A O 1
ATOM 2127 N N . MET A 1 253 ? -7.626 -10.282 13.117 1.00 97.94 253 MET A N 1
ATOM 2128 C CA . MET A 1 253 ? -8.398 -11.421 13.619 1.00 97.94 253 MET A CA 1
ATOM 2129 C C . MET A 1 253 ? -8.112 -11.696 15.097 1.00 97.94 253 MET A C 1
ATOM 2131 O O . MET A 1 253 ? -9.047 -11.936 15.860 1.00 97.94 253 MET A O 1
ATOM 2135 N N . THR A 1 254 ? -6.848 -11.611 15.525 1.00 97.69 254 THR A N 1
ATOM 2136 C CA . THR A 1 254 ? -6.491 -11.770 16.944 1.00 97.69 254 THR A CA 1
ATOM 2137 C C . THR A 1 254 ? -7.040 -10.643 17.816 1.00 97.69 254 THR A C 1
ATOM 2139 O O . THR A 1 254 ? -7.539 -10.910 18.907 1.00 97.69 254 THR A O 1
ATOM 2142 N N . GLU A 1 255 ? -7.011 -9.399 17.334 1.00 97.69 255 GLU A N 1
ATOM 2143 C CA . GLU A 1 255 ? -7.561 -8.244 18.044 1.00 97.69 255 GLU A CA 1
ATOM 2144 C C . GLU A 1 255 ? -9.079 -8.353 18.165 1.00 97.69 255 GLU A C 1
ATOM 2146 O O . GLU A 1 255 ? -9.619 -8.183 19.256 1.00 97.69 255 GLU A O 1
ATOM 2151 N N . LYS A 1 256 ? -9.759 -8.734 17.079 1.00 97.50 256 LYS A N 1
ATOM 2152 C CA . LYS A 1 256 ? -11.197 -8.999 17.093 1.00 97.50 256 LYS A CA 1
ATOM 2153 C C . LYS A 1 256 ? -11.548 -10.097 18.095 1.00 97.50 256 LYS A C 1
ATOM 2155 O O . LYS A 1 256 ? -12.431 -9.897 18.917 1.00 97.50 256 LYS A O 1
ATOM 2160 N N . HIS A 1 257 ? -10.826 -11.217 18.077 1.00 97.50 257 HIS A N 1
ATOM 2161 C CA . HIS A 1 257 ? -11.056 -12.310 19.022 1.00 97.50 257 HIS A CA 1
ATOM 2162 C C . HIS A 1 257 ? -10.830 -11.885 20.482 1.00 97.50 257 HIS A C 1
ATOM 2164 O O . HIS A 1 257 ? -11.596 -12.269 21.367 1.00 97.50 257 HIS A O 1
ATOM 2170 N N . CYS A 1 258 ? -9.801 -11.071 20.736 1.00 97.69 258 CYS A N 1
ATOM 2171 C CA . CYS A 1 258 ? -9.551 -10.484 22.050 1.00 97.69 258 CYS A CA 1
ATOM 2172 C C . CYS A 1 258 ? -10.699 -9.551 22.465 1.00 97.69 258 CYS A C 1
ATOM 2174 O O . CYS A 1 258 ? -11.202 -9.662 23.580 1.00 97.69 258 CYS A O 1
ATOM 2176 N N . GLY A 1 259 ? -11.159 -8.687 21.556 1.00 97.50 259 GLY A N 1
ATOM 2177 C CA . GLY A 1 259 ? -12.298 -7.796 21.767 1.00 97.50 259 GLY A CA 1
ATOM 2178 C C . GLY A 1 259 ? -13.583 -8.555 22.092 1.00 97.50 259 GLY A C 1
ATOM 2179 O O . GLY A 1 259 ? -14.222 -8.253 23.096 1.00 97.50 259 GLY A O 1
ATOM 2180 N N . ASP A 1 260 ? -13.910 -9.583 21.308 1.00 96.69 260 ASP A N 1
ATOM 2181 C CA . ASP A 1 260 ? -15.068 -10.454 21.537 1.00 96.69 260 ASP A CA 1
ATOM 2182 C C . ASP A 1 260 ? -14.964 -11.145 22.910 1.00 96.69 260 ASP A C 1
ATOM 2184 O O . ASP A 1 260 ? -15.898 -11.091 23.708 1.00 96.69 260 ASP A O 1
ATOM 2188 N N . SER A 1 261 ? -13.787 -11.686 23.249 1.00 97.31 261 SER A N 1
ATOM 2189 C CA . SER A 1 261 ? -13.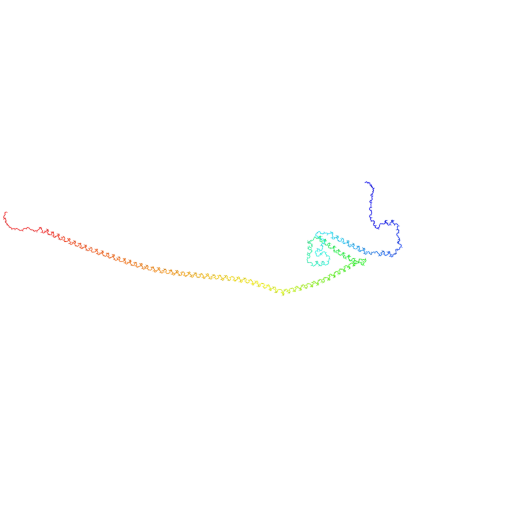539 -12.317 24.556 1.00 97.31 261 SER A CA 1
ATOM 2190 C C . SER A 1 261 ? -13.705 -11.332 25.718 1.00 97.31 261 SER A C 1
ATOM 2192 O O . SER A 1 261 ? -14.315 -11.655 26.737 1.00 97.31 261 SER A O 1
ATOM 2194 N N . ILE A 1 262 ? -13.183 -10.111 25.578 1.00 96.94 262 ILE A N 1
ATOM 2195 C CA . ILE A 1 262 ? -13.329 -9.050 26.579 1.00 96.94 262 ILE A CA 1
ATOM 2196 C C . ILE A 1 262 ? -14.810 -8.696 26.750 1.00 96.94 262 ILE A C 1
ATOM 2198 O O . ILE A 1 262 ? -15.299 -8.640 27.880 1.00 96.94 262 ILE A O 1
ATOM 2202 N N . MET A 1 263 ? -15.545 -8.512 25.654 1.00 97.12 263 MET A N 1
ATOM 2203 C CA . MET A 1 263 ? -16.977 -8.219 25.703 1.00 97.12 263 MET A CA 1
ATOM 2204 C C . MET A 1 263 ? -17.764 -9.336 26.392 1.00 97.12 263 MET A C 1
ATOM 2206 O O . MET A 1 263 ? -18.571 -9.041 27.274 1.00 97.12 263 MET A O 1
ATOM 2210 N N . ASP A 1 264 ? -17.476 -10.602 26.090 1.00 97.56 264 ASP A N 1
ATOM 2211 C CA . ASP A 1 264 ? -18.106 -11.751 26.749 1.00 97.56 264 ASP A CA 1
ATOM 2212 C C . ASP A 1 264 ? -17.845 -11.758 28.262 1.00 97.56 264 ASP A C 1
ATOM 2214 O O . ASP A 1 264 ? -18.762 -11.990 29.061 1.00 97.56 264 ASP A O 1
ATOM 2218 N N . THR A 1 265 ? -16.616 -11.439 28.686 1.00 97.19 265 THR A N 1
ATOM 2219 C CA . THR A 1 265 ? -16.298 -11.323 30.119 1.00 97.19 265 THR A CA 1
ATOM 2220 C C . THR A 1 265 ? -17.044 -10.167 30.780 1.00 97.19 265 THR A C 1
ATOM 2222 O O . THR A 1 265 ? -17.577 -10.344 31.879 1.00 97.19 265 THR A O 1
ATOM 2225 N N . TYR A 1 266 ? -17.157 -9.013 30.113 1.00 97.25 266 TYR A N 1
ATOM 2226 C CA . TYR A 1 266 ? -17.929 -7.879 30.617 1.00 97.25 266 TYR A CA 1
ATOM 2227 C C . TYR A 1 266 ? -19.414 -8.212 30.732 1.00 97.25 266 TYR A C 1
ATOM 2229 O O . TYR A 1 266 ? -20.010 -7.944 31.774 1.00 97.25 266 TYR A O 1
ATOM 2237 N N . TYR A 1 267 ? -20.012 -8.835 29.715 1.00 97.81 267 TYR A N 1
ATOM 2238 C CA . TYR A 1 267 ? -21.412 -9.249 29.767 1.00 97.81 267 TYR A CA 1
ATOM 2239 C C . TYR A 1 267 ? -21.660 -10.273 30.876 1.00 97.81 267 TYR A C 1
ATOM 2241 O O . TYR A 1 267 ? -22.615 -10.122 31.640 1.00 97.81 267 TYR A O 1
ATOM 2249 N N . SER A 1 268 ? -20.772 -11.258 31.032 1.00 97.56 268 SER A N 1
ATOM 2250 C CA . SER A 1 268 ? -20.836 -12.223 32.135 1.00 97.56 268 SER A CA 1
ATOM 2251 C C . SER A 1 268 ? -20.762 -11.533 33.499 1.00 97.56 268 SER A C 1
ATOM 2253 O O . SER A 1 268 ? -21.564 -11.831 34.387 1.00 97.56 268 SER A O 1
ATOM 2255 N N . LEU A 1 269 ? -19.853 -10.569 33.665 1.00 97.69 269 LEU A N 1
ATOM 2256 C CA . LEU A 1 269 ? -19.688 -9.825 34.912 1.00 97.69 269 LEU A CA 1
ATOM 2257 C C . LEU A 1 269 ? -20.909 -8.946 35.224 1.00 97.69 269 LEU A C 1
ATOM 2259 O O . LEU A 1 269 ? -21.386 -8.930 36.358 1.00 97.69 269 LEU A O 1
ATOM 2263 N N . VAL A 1 270 ? -21.455 -8.256 34.220 1.00 97.81 270 VAL A N 1
ATOM 2264 C CA . VAL A 1 270 ? -22.697 -7.480 34.354 1.00 97.81 270 VAL A CA 1
ATOM 2265 C C . VAL A 1 270 ? -23.846 -8.386 34.789 1.00 97.81 270 VAL A C 1
ATOM 2267 O O . VAL A 1 270 ? -24.600 -8.030 35.693 1.00 97.81 270 VAL A O 1
ATOM 2270 N N . GLU A 1 271 ? -23.962 -9.576 34.203 1.00 97.44 271 GLU A N 1
ATOM 2271 C CA . GLU A 1 271 ? -25.015 -10.526 34.555 1.00 97.44 271 GLU A CA 1
ATOM 2272 C C . GLU A 1 271 ? -24.836 -11.110 35.966 1.00 97.44 271 GLU A C 1
ATOM 2274 O O . GLU A 1 271 ? -25.814 -11.358 36.672 1.00 97.44 271 GLU A O 1
ATOM 2279 N N . GLN A 1 272 ? -23.593 -11.293 36.421 1.00 97.69 272 GLN A N 1
ATOM 2280 C CA . GLN A 1 272 ? -23.301 -11.653 37.812 1.00 97.69 272 GLN A CA 1
ATOM 2281 C C . GLN A 1 272 ? -23.697 -10.534 38.782 1.00 97.69 272 GLN A C 1
ATOM 2283 O O . GLN A 1 272 ? -24.320 -10.812 39.808 1.00 97.69 272 GLN A O 1
ATOM 2288 N N . TYR A 1 273 ? -23.392 -9.273 38.461 1.00 97.81 273 TYR A N 1
ATOM 2289 C CA . TYR A 1 273 ? -23.795 -8.143 39.299 1.00 97.81 273 TYR A CA 1
ATOM 2290 C C . TYR A 1 273 ? -25.310 -7.971 39.352 1.00 97.81 273 TYR A C 1
ATOM 2292 O O . TYR A 1 273 ? -25.842 -7.762 40.438 1.00 97.81 273 TYR A O 1
ATOM 2300 N N . LYS A 1 274 ? -26.019 -8.129 38.228 1.00 98.00 274 LYS A N 1
ATOM 2301 C CA . LYS A 1 274 ? -27.491 -8.127 38.215 1.00 98.00 274 LYS A CA 1
ATOM 2302 C C . LYS A 1 274 ? -28.065 -9.208 39.124 1.00 98.00 274 LYS A C 1
ATOM 2304 O O . LYS A 1 274 ? -28.911 -8.905 39.959 1.00 98.00 274 LYS A O 1
ATOM 2309 N N . ARG A 1 275 ? -27.565 -10.445 39.012 1.00 97.81 275 ARG A N 1
ATOM 2310 C CA . ARG A 1 275 ? -27.970 -11.545 39.901 1.00 97.81 275 ARG A CA 1
ATOM 2311 C C . ARG A 1 275 ? -27.736 -11.195 41.367 1.00 97.81 275 ARG A C 1
ATOM 2313 O O . ARG A 1 275 ? -28.646 -11.336 42.173 1.00 97.81 275 ARG A O 1
ATOM 2320 N N . ARG A 1 276 ? -26.566 -10.648 41.698 1.00 97.88 276 ARG A N 1
ATOM 2321 C CA . ARG A 1 276 ? -26.234 -10.266 43.075 1.00 97.88 276 ARG A CA 1
ATOM 2322 C C . ARG A 1 276 ? -27.079 -9.111 43.616 1.00 97.88 276 ARG A C 1
ATOM 2324 O O . ARG A 1 276 ? -27.406 -9.117 44.798 1.00 97.88 276 ARG A O 1
ATOM 2331 N N . ILE A 1 277 ? -27.426 -8.133 42.780 1.00 97.81 277 ILE A N 1
ATOM 2332 C CA . ILE A 1 277 ? -28.349 -7.050 43.149 1.00 97.81 277 ILE A CA 1
ATOM 2333 C C . ILE A 1 277 ? -29.729 -7.632 43.453 1.00 97.81 277 ILE A C 1
ATOM 2335 O O . ILE A 1 277 ? -30.281 -7.321 44.503 1.00 97.81 277 ILE A O 1
ATOM 2339 N N . ASN A 1 278 ? -30.242 -8.516 42.594 1.00 98.00 278 ASN A N 1
ATOM 2340 C CA . ASN A 1 278 ? -31.539 -9.159 42.804 1.00 98.00 278 ASN A CA 1
ATOM 2341 C C . ASN A 1 278 ? -31.554 -9.999 44.091 1.00 98.00 278 ASN A C 1
ATOM 2343 O O . ASN A 1 278 ? -32.479 -9.873 44.883 1.00 98.00 278 ASN A O 1
ATOM 2347 N N . GLU A 1 279 ? -30.508 -10.793 44.344 1.00 97.88 279 GLU A N 1
ATOM 2348 C CA . GLU A 1 279 ? -30.372 -11.572 45.585 1.00 97.88 279 GLU A CA 1
ATOM 2349 C C . GLU A 1 279 ? -30.328 -10.680 46.833 1.00 97.88 279 GLU A C 1
ATOM 2351 O O . GLU A 1 279 ? -30.901 -11.020 47.867 1.00 97.88 279 GLU A O 1
ATOM 2356 N N . LEU A 1 280 ? -29.622 -9.546 46.768 1.00 97.62 280 LEU A N 1
ATOM 2357 C CA . LEU A 1 280 ? -29.581 -8.586 47.870 1.00 97.62 280 LEU A CA 1
ATOM 2358 C C . LEU A 1 280 ? -30.947 -7.947 48.092 1.00 97.62 28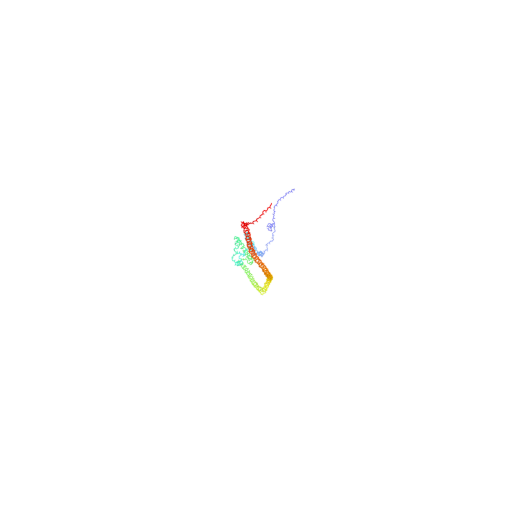0 LEU A C 1
ATOM 2360 O O . LEU A 1 280 ? -31.376 -7.851 49.236 1.00 97.62 280 LEU A O 1
ATOM 2364 N N . GLN A 1 281 ? -31.621 -7.538 47.020 1.00 97.69 281 GLN A N 1
ATOM 2365 C CA . GLN A 1 281 ? -32.948 -6.941 47.093 1.00 97.69 281 GLN A CA 1
ATOM 2366 C C . GLN A 1 281 ? -33.957 -7.919 47.704 1.00 97.69 281 GLN A C 1
ATOM 2368 O O . GLN A 1 281 ? -34.627 -7.565 48.664 1.00 97.69 281 GLN A O 1
ATOM 2373 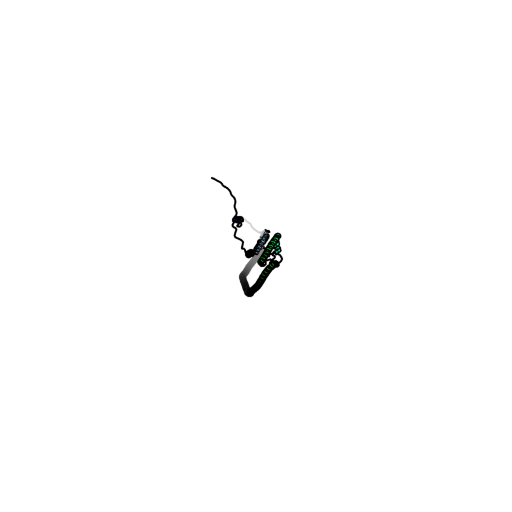N N . GLU A 1 282 ? -33.967 -9.176 47.258 1.00 97.94 282 GLU A N 1
ATOM 2374 C CA . GLU A 1 282 ? -34.826 -10.218 47.826 1.00 97.94 282 GLU A CA 1
ATOM 2375 C C . GLU A 1 282 ? -34.531 -10.459 49.316 1.00 97.94 282 GLU A C 1
ATOM 2377 O O . GLU A 1 282 ? -35.446 -10.623 50.122 1.00 97.94 282 GLU A O 1
ATOM 2382 N N . ARG A 1 283 ? -33.256 -10.449 49.732 1.00 97.81 283 ARG A N 1
ATOM 2383 C CA . ARG A 1 283 ? -32.900 -10.540 51.160 1.00 97.81 283 ARG A CA 1
ATOM 2384 C C . ARG A 1 283 ? -33.402 -9.341 51.956 1.00 97.81 283 ARG A C 1
ATOM 2386 O O . ARG A 1 283 ? -33.936 -9.539 53.043 1.00 97.81 283 ARG A O 1
ATOM 2393 N N . PHE A 1 284 ? -33.232 -8.129 51.430 1.00 97.88 284 PHE A N 1
ATOM 2394 C CA . PHE A 1 284 ? -33.714 -6.913 52.080 1.00 97.88 284 PHE A CA 1
ATOM 2395 C C . PHE A 1 284 ? -35.234 -6.913 52.220 1.00 97.88 284 PHE A C 1
ATOM 2397 O O . PHE A 1 284 ? -35.721 -6.627 53.309 1.00 97.88 284 PHE A O 1
ATOM 2404 N N . ASP A 1 285 ? -35.963 -7.280 51.167 1.00 98.00 285 ASP A N 1
ATOM 2405 C CA . ASP A 1 285 ? -37.424 -7.349 51.181 1.00 98.00 285 ASP A CA 1
ATOM 2406 C C . ASP A 1 285 ? -37.904 -8.375 52.224 1.00 98.00 285 ASP A C 1
ATOM 2408 O O . ASP A 1 285 ? -38.733 -8.055 53.075 1.00 98.00 285 ASP A O 1
ATOM 2412 N N . ASN A 1 286 ? -37.290 -9.564 52.262 1.00 97.25 286 ASN A N 1
ATOM 2413 C CA . ASN A 1 286 ? -37.593 -10.588 53.268 1.00 97.25 286 ASN A CA 1
ATOM 2414 C C . ASN A 1 286 ? -37.310 -10.114 54.707 1.00 97.25 286 ASN A C 1
ATOM 2416 O O . ASN A 1 286 ? -38.120 -10.319 55.614 1.00 97.25 286 ASN A O 1
ATOM 2420 N N . GLU A 1 287 ? -36.151 -9.495 54.955 1.00 97.38 287 GLU A N 1
ATOM 2421 C CA . GLU A 1 287 ? -35.810 -8.968 56.282 1.00 97.38 287 GLU A CA 1
ATOM 2422 C C . GLU A 1 287 ? -36.743 -7.824 56.695 1.00 97.38 287 GLU A C 1
ATOM 2424 O O . GLU A 1 287 ? -37.149 -7.746 57.861 1.00 97.38 287 GLU A O 1
ATOM 2429 N N . PHE A 1 288 ? -37.114 -6.968 55.743 1.00 97.75 288 PHE A N 1
ATOM 2430 C CA . PHE A 1 288 ? -38.049 -5.875 55.955 1.00 97.75 288 PHE A CA 1
ATOM 2431 C C . PHE A 1 288 ? -39.434 -6.401 56.339 1.00 97.75 288 PHE A C 1
ATOM 2433 O O . PHE A 1 288 ? -39.953 -5.996 57.379 1.00 97.75 288 PHE A O 1
ATOM 2440 N N . GLU A 1 289 ? -39.981 -7.369 55.598 1.00 97.38 289 GLU A N 1
ATOM 2441 C CA . GLU A 1 289 ? -41.256 -8.017 55.930 1.00 97.38 289 GLU A CA 1
ATOM 2442 C C . GLU A 1 289 ? -41.224 -8.664 57.323 1.00 97.38 289 GLU A C 1
ATOM 2444 O O . GLU A 1 289 ? -42.161 -8.526 58.114 1.00 97.38 289 GLU A O 1
ATOM 2449 N N . VAL A 1 290 ? -40.130 -9.347 57.684 1.00 97.44 290 VAL A N 1
ATOM 2450 C CA . VAL A 1 290 ? -39.968 -9.937 59.024 1.00 97.44 290 VAL A CA 1
ATOM 2451 C C . VAL A 1 290 ? -39.989 -8.861 60.114 1.00 97.44 290 VAL A C 1
ATOM 2453 O O . VAL A 1 290 ? -40.601 -9.059 61.170 1.00 97.44 290 VAL A O 1
ATOM 2456 N N . MET A 1 291 ? -39.318 -7.731 59.893 1.00 96.69 291 MET A N 1
ATOM 2457 C CA . MET A 1 291 ? -39.282 -6.624 60.851 1.00 96.69 291 MET A CA 1
ATOM 2458 C C . MET A 1 291 ? -40.619 -5.888 60.939 1.00 96.69 291 MET A C 1
ATOM 2460 O O . MET A 1 291 ? -41.059 -5.573 62.046 1.00 96.69 291 MET A O 1
ATOM 2464 N N . GLU A 1 292 ? -41.298 -5.679 59.815 1.00 97.25 292 GLU A N 1
ATOM 2465 C CA . GLU A 1 292 ? -42.636 -5.095 59.760 1.00 97.25 292 GLU A CA 1
ATOM 2466 C C . GLU A 1 292 ? -43.646 -5.974 60.509 1.00 97.25 292 GLU A C 1
ATOM 2468 O O . GLU A 1 292 ? -44.378 -5.484 61.370 1.00 97.25 292 GLU A O 1
ATOM 2473 N N . ASN A 1 293 ? -43.600 -7.293 60.302 1.00 97.06 293 ASN A N 1
ATOM 2474 C CA . ASN A 1 293 ? -44.422 -8.254 61.040 1.00 97.06 293 ASN A CA 1
ATOM 2475 C C . ASN A 1 293 ? -44.170 -8.202 62.556 1.00 97.06 293 ASN A C 1
ATOM 2477 O O . ASN A 1 293 ? -45.120 -8.210 63.344 1.00 97.06 293 ASN A O 1
ATOM 2481 N N . LYS A 1 294 ? -42.904 -8.101 62.990 1.00 97.12 294 LYS A N 1
ATOM 2482 C CA . LYS A 1 294 ? -42.562 -7.921 64.414 1.00 97.12 294 LYS A CA 1
ATOM 2483 C C . LYS A 1 294 ? -43.094 -6.599 64.963 1.00 97.12 294 LYS A C 1
ATOM 2485 O O . LYS A 1 294 ? -43.614 -6.577 66.078 1.00 97.12 294 LYS A O 1
ATOM 2490 N N . ASN A 1 295 ? -42.980 -5.516 64.199 1.00 96.75 295 ASN A N 1
ATOM 2491 C CA . ASN A 1 295 ? -43.464 -4.203 64.609 1.00 96.75 295 ASN A CA 1
ATOM 2492 C C . ASN A 1 295 ? -44.992 -4.203 64.756 1.00 96.75 295 ASN A C 1
ATOM 2494 O O . ASN A 1 295 ? -45.513 -3.795 65.791 1.00 96.75 295 ASN A O 1
ATOM 2498 N N . ASN A 1 296 ? -45.702 -4.779 63.783 1.00 97.12 296 ASN A N 1
ATOM 2499 C CA . ASN A 1 296 ? -47.152 -4.966 63.823 1.00 97.12 296 ASN A CA 1
ATOM 2500 C C . ASN A 1 296 ? -47.585 -5.815 65.028 1.00 97.12 296 ASN A C 1
ATOM 2502 O O . ASN A 1 296 ? -48.561 -5.489 65.706 1.00 97.12 296 ASN A O 1
ATOM 2506 N N . TYR A 1 297 ? -46.834 -6.874 65.347 1.00 97.25 297 TYR A N 1
ATOM 2507 C CA . TYR A 1 297 ? -47.090 -7.698 66.527 1.00 97.25 297 TYR A CA 1
ATOM 2508 C C . TYR A 1 297 ? -46.928 -6.917 67.840 1.00 97.25 297 TYR A C 1
ATOM 2510 O O . TYR A 1 297 ? -47.799 -6.989 68.710 1.00 97.25 297 TYR A O 1
ATOM 2518 N N . ILE A 1 298 ? -45.844 -6.147 67.986 1.00 96.75 298 ILE A N 1
ATOM 2519 C CA . ILE A 1 298 ? -45.610 -5.302 69.168 1.00 96.75 298 ILE A CA 1
ATOM 2520 C C . ILE A 1 298 ? -46.689 -4.222 69.272 1.00 96.75 298 ILE A C 1
ATOM 2522 O O . ILE A 1 298 ? -47.232 -4.013 70.356 1.00 96.75 298 ILE A O 1
ATOM 2526 N N . GLN A 1 299 ? -47.059 -3.587 68.160 1.00 97.00 299 GLN A N 1
ATOM 2527 C CA . GLN A 1 299 ? -48.123 -2.588 68.123 1.00 97.00 299 GLN A CA 1
ATOM 2528 C C . GLN A 1 299 ? -49.453 -3.180 68.609 1.00 97.00 299 GLN A C 1
ATOM 2530 O O . GLN A 1 299 ? -50.094 -2.615 69.495 1.00 97.00 299 GLN A O 1
ATOM 2535 N N . ALA A 1 300 ? -49.811 -4.377 68.135 1.00 96.62 300 ALA A N 1
ATOM 2536 C CA . ALA A 1 300 ? -50.997 -5.090 68.600 1.00 96.62 300 ALA A CA 1
ATOM 2537 C C . ALA A 1 300 ? -50.928 -5.447 70.098 1.00 96.62 300 ALA A C 1
ATOM 2539 O O . ALA A 1 300 ? -51.949 -5.425 70.788 1.00 96.62 300 ALA A O 1
ATOM 2540 N N . GLN A 1 301 ? -49.745 -5.773 70.636 1.00 97.12 301 GLN A N 1
ATOM 2541 C CA . GLN A 1 301 ? -49.570 -5.967 72.080 1.00 97.12 301 GLN A CA 1
ATOM 2542 C C . GLN A 1 301 ? -49.740 -4.663 72.869 1.00 97.12 301 GLN A C 1
ATOM 2544 O O . GLN A 1 301 ? -50.390 -4.668 73.915 1.00 97.12 301 GLN A O 1
ATOM 2549 N N . ILE A 1 302 ? -49.191 -3.551 72.373 1.00 96.50 302 ILE A N 1
ATOM 2550 C CA . ILE A 1 302 ? -49.345 -2.226 72.985 1.00 96.50 302 ILE A CA 1
ATOM 2551 C C . ILE A 1 302 ? -50.822 -1.834 73.025 1.00 96.50 302 ILE A C 1
ATOM 2553 O O . ILE A 1 302 ? -51.295 -1.374 74.065 1.00 96.50 302 ILE A O 1
ATOM 2557 N N . ASP A 1 303 ? -51.561 -2.052 71.938 1.00 96.31 303 ASP A N 1
ATOM 2558 C CA . ASP A 1 303 ? -52.989 -1.745 71.883 1.00 96.31 303 ASP A CA 1
ATOM 2559 C C . ASP A 1 303 ? -53.792 -2.621 72.856 1.00 96.31 303 ASP A C 1
ATOM 2561 O O . ASP A 1 303 ? -54.595 -2.093 73.623 1.00 96.31 303 ASP A O 1
ATOM 2565 N N . LYS A 1 304 ? -53.478 -3.922 72.965 1.00 96.75 304 LYS A N 1
ATOM 2566 C CA . LYS A 1 304 ? -54.069 -4.796 73.999 1.00 96.75 304 LYS A CA 1
ATOM 2567 C C . LYS A 1 304 ? -53.811 -4.285 75.419 1.00 96.75 304 LYS A C 1
ATOM 2569 O O . LYS A 1 304 ? -54.722 -4.282 76.245 1.00 96.75 304 LYS A O 1
ATOM 2574 N N . LEU A 1 305 ? -52.586 -3.851 75.723 1.00 96.44 305 LEU A N 1
ATOM 2575 C CA . LEU A 1 305 ? -52.246 -3.287 77.035 1.00 96.44 305 LEU A CA 1
ATOM 2576 C C . LEU A 1 305 ? -52.952 -1.948 77.281 1.00 96.44 305 LEU A C 1
ATOM 2578 O O . LEU A 1 305 ? -53.376 -1.669 78.404 1.00 96.44 305 LEU A O 1
ATOM 2582 N N . ARG A 1 306 ? -53.101 -1.120 76.242 1.00 96.50 306 ARG A N 1
ATOM 2583 C CA . ARG A 1 306 ? -53.838 0.146 76.300 1.00 96.50 306 ARG A CA 1
ATOM 2584 C C . ARG A 1 306 ? -55.320 -0.094 76.598 1.00 96.50 306 ARG A C 1
ATOM 2586 O O . ARG A 1 306 ? -55.871 0.597 77.457 1.00 96.50 306 ARG A O 1
ATOM 2593 N N . ASP A 1 307 ? -55.929 -1.089 75.959 1.00 95.94 307 ASP A N 1
ATOM 2594 C CA . ASP A 1 307 ? -57.318 -1.483 76.200 1.00 95.94 307 ASP A CA 1
ATOM 2595 C C . ASP A 1 307 ? -57.508 -2.076 77.601 1.00 95.94 307 ASP A C 1
ATOM 2597 O O . ASP A 1 307 ? -58.417 -1.657 78.320 1.00 95.94 307 ASP A O 1
ATOM 2601 N N . ALA A 1 308 ? -56.607 -2.960 78.046 1.00 95.44 308 ALA A N 1
ATOM 2602 C CA . ALA A 1 308 ? -56.621 -3.500 79.409 1.00 95.44 308 ALA A CA 1
ATOM 2603 C C . ALA A 1 308 ? -56.489 -2.389 80.464 1.00 95.44 308 ALA A C 1
ATOM 2605 O O . ALA A 1 308 ? -57.256 -2.336 81.425 1.00 95.44 308 ALA A O 1
ATOM 2606 N N . LYS A 1 309 ? -55.574 -1.432 80.255 1.00 95.25 309 LYS A N 1
ATOM 2607 C CA . LYS A 1 309 ? -55.442 -0.247 81.115 1.00 95.25 309 LYS A CA 1
ATOM 2608 C C . LYS A 1 309 ? -56.745 0.553 81.163 1.00 95.25 309 LYS A C 1
ATOM 2610 O O . LYS A 1 309 ? -57.162 0.968 82.241 1.00 95.25 309 LYS A O 1
ATOM 2615 N N . LYS A 1 310 ? -57.384 0.787 80.012 1.00 96.00 310 LYS A N 1
ATOM 2616 C CA . LYS A 1 310 ? -58.654 1.521 79.930 1.00 96.00 310 LYS A CA 1
ATOM 2617 C C . LYS A 1 310 ? -59.773 0.790 80.678 1.00 96.00 310 LYS A C 1
ATOM 2619 O O . LYS A 1 310 ? -60.517 1.438 81.408 1.00 96.00 310 LYS A O 1
ATOM 2624 N N . MET A 1 311 ? -59.851 -0.534 80.547 1.00 95.50 311 MET A N 1
ATOM 2625 C CA . MET A 1 311 ? -60.802 -1.372 81.281 1.00 95.50 311 MET A CA 1
ATOM 2626 C C . MET A 1 311 ? -60.588 -1.270 82.796 1.00 95.50 311 MET A C 1
ATOM 2628 O O . MET A 1 311 ? -61.526 -0.952 83.521 1.00 95.50 311 MET A O 1
ATOM 2632 N N . HIS A 1 312 ? -59.353 -1.434 83.275 1.00 94.19 312 HIS A N 1
ATOM 2633 C CA . HIS A 1 312 ? -59.048 -1.321 84.704 1.00 94.19 312 HIS A CA 1
ATOM 2634 C C . HIS A 1 312 ? -59.302 0.083 85.262 1.00 94.19 312 HIS A C 1
ATOM 2636 O O . HIS A 1 312 ? -59.777 0.216 86.386 1.00 94.19 312 HIS A O 1
ATOM 2642 N N . LEU A 1 313 ? -59.049 1.145 84.489 1.00 95.12 313 LEU A N 1
ATOM 2643 C CA . LEU A 1 313 ? -59.418 2.507 84.894 1.00 95.12 313 LEU A CA 1
ATOM 2644 C C . LEU A 1 313 ? -60.937 2.656 85.063 1.00 95.12 313 LEU A C 1
ATOM 2646 O O . LEU A 1 313 ? -61.384 3.226 86.056 1.00 95.12 313 LEU A O 1
ATOM 2650 N N . GLN A 1 314 ? -61.731 2.094 84.148 1.00 93.38 314 GLN A N 1
ATOM 2651 C CA . GLN A 1 314 ? -63.194 2.089 84.263 1.00 93.38 314 GLN A CA 1
ATOM 2652 C C . GLN A 1 314 ? -63.683 1.260 85.463 1.00 93.38 314 GLN A C 1
ATOM 2654 O O . GLN A 1 314 ? -64.648 1.648 86.124 1.00 93.38 314 GLN A O 1
ATOM 2659 N N . GLU A 1 315 ? -63.023 0.140 85.771 1.00 92.69 315 GLU A N 1
ATOM 2660 C CA . GLU A 1 315 ? -63.296 -0.660 86.972 1.00 92.69 315 GLU A CA 1
ATOM 2661 C C . GLU A 1 315 ? -62.980 0.120 88.251 1.00 92.69 315 GLU A C 1
ATOM 2663 O O . GLU A 1 315 ? -63.813 0.156 89.155 1.00 92.69 315 GLU A O 1
ATOM 2668 N N . ILE A 1 316 ? -61.833 0.805 88.311 1.00 92.38 316 ILE A N 1
ATOM 2669 C CA . ILE A 1 316 ? -61.466 1.679 89.436 1.00 92.38 316 ILE A CA 1
ATOM 2670 C C . ILE A 1 316 ? -62.506 2.792 89.609 1.00 92.38 316 ILE A C 1
ATOM 2672 O O . ILE A 1 316 ? -62.999 3.001 90.715 1.00 92.38 316 ILE A O 1
ATOM 2676 N N . GLU A 1 317 ? -62.908 3.471 88.531 1.00 92.62 317 GLU A N 1
ATOM 2677 C CA . GLU A 1 317 ? -63.969 4.488 88.581 1.00 92.62 317 GLU A CA 1
ATOM 2678 C C . GLU A 1 317 ? -65.318 3.915 89.039 1.00 92.62 317 GLU A C 1
ATOM 2680 O O . GLU A 1 317 ? -66.093 4.593 89.719 1.00 92.62 317 GLU A O 1
ATOM 2685 N N . ARG A 1 318 ? -65.641 2.672 88.664 1.00 91.25 318 ARG A N 1
ATOM 2686 C CA . ARG A 1 318 ? -66.840 1.979 89.148 1.00 91.25 318 ARG A CA 1
ATOM 2687 C C . ARG A 1 318 ? -66.732 1.677 90.643 1.00 91.25 318 ARG A C 1
ATOM 2689 O O . ARG A 1 318 ? -67.694 1.941 91.360 1.00 91.25 318 ARG A O 1
ATOM 2696 N N . PHE A 1 319 ? -65.591 1.169 91.109 1.00 92.19 319 PHE A N 1
ATOM 2697 C CA . PHE A 1 319 ? -65.360 0.885 92.525 1.00 92.19 319 PHE A CA 1
ATOM 2698 C C . PHE A 1 319 ? -65.375 2.154 93.373 1.00 92.19 319 PHE A C 1
ATOM 2700 O O . PHE A 1 319 ? -66.020 2.153 94.415 1.00 92.19 319 PHE A O 1
ATOM 2707 N N . HIS A 1 320 ? -64.764 3.254 92.922 1.00 91.00 320 HIS A N 1
ATOM 2708 C CA . HIS A 1 320 ? -64.861 4.545 93.610 1.00 91.00 320 HIS A CA 1
ATOM 2709 C C . HIS A 1 320 ? -66.316 5.005 93.745 1.00 91.00 320 HIS A C 1
ATOM 2711 O O . HIS A 1 320 ? -66.743 5.329 94.850 1.00 91.00 320 HIS A O 1
ATOM 2717 N N . ARG A 1 321 ? -67.111 4.930 92.667 1.00 88.88 321 ARG A N 1
ATOM 2718 C CA . ARG A 1 321 ? -68.552 5.240 92.717 1.00 88.88 321 ARG A CA 1
ATOM 2719 C C . ARG A 1 321 ? -69.331 4.314 93.655 1.00 88.88 321 ARG A C 1
ATOM 2721 O O . ARG A 1 321 ? -70.318 4.732 94.253 1.00 88.88 321 ARG A O 1
ATOM 2728 N N . GLU A 1 322 ? -68.944 3.047 93.767 1.00 89.12 322 GLU A N 1
ATOM 2729 C CA . GLU A 1 322 ? -69.589 2.091 94.673 1.00 89.12 322 GLU A CA 1
ATOM 2730 C C . GLU A 1 322 ? -69.206 2.329 96.142 1.00 89.12 322 GLU A C 1
ATOM 2732 O O . GLU A 1 322 ? -70.072 2.254 97.014 1.00 89.12 322 GLU A O 1
ATOM 2737 N N . ILE A 1 323 ? -67.942 2.675 96.411 1.00 87.69 323 ILE A N 1
ATOM 2738 C CA . ILE A 1 323 ? -67.455 3.088 97.733 1.00 87.69 323 ILE A CA 1
ATOM 2739 C C . ILE A 1 323 ? -68.165 4.366 98.175 1.00 87.69 323 ILE A C 1
ATOM 2741 O O . ILE A 1 323 ? -68.688 4.400 99.282 1.00 87.69 323 ILE A O 1
ATOM 2745 N N . GLU A 1 324 ? -68.250 5.377 97.309 1.00 87.38 324 GLU A N 1
ATOM 2746 C CA . GLU A 1 324 ? -68.933 6.643 97.594 1.00 87.38 324 GLU A CA 1
ATOM 2747 C C . GLU A 1 324 ? -70.410 6.411 97.942 1.00 87.38 324 GLU A C 1
ATOM 2749 O O . GLU A 1 324 ? -70.868 6.828 99.001 1.00 87.38 324 GLU A O 1
ATOM 2754 N N . LYS A 1 325 ? -71.131 5.603 97.151 1.00 87.81 325 LYS A N 1
ATOM 2755 C CA . LYS A 1 325 ? -72.515 5.208 97.472 1.00 87.81 325 LYS A CA 1
ATOM 2756 C C . LYS A 1 325 ? -72.642 4.443 98.790 1.00 87.81 325 LYS A C 1
ATOM 2758 O O . LYS A 1 325 ? -73.656 4.584 99.477 1.00 87.81 325 LYS A O 1
ATOM 2763 N N . ARG A 1 326 ? -71.669 3.589 99.136 1.00 84.00 326 ARG A N 1
ATOM 2764 C CA . ARG A 1 326 ? -71.657 2.894 100.434 1.00 84.00 326 ARG A CA 1
ATOM 2765 C C . ARG A 1 326 ? -71.398 3.861 101.581 1.00 84.00 326 ARG A C 1
ATOM 2767 O O . ARG A 1 326 ? -72.116 3.771 102.569 1.00 84.00 326 ARG A O 1
ATOM 2774 N N . LEU A 1 327 ? -70.447 4.781 101.433 1.00 80.69 327 LEU A N 1
ATOM 2775 C CA . LEU A 1 327 ? -70.162 5.826 102.417 1.00 80.69 327 LEU A CA 1
ATOM 2776 C C . LEU A 1 327 ? -71.384 6.727 102.625 1.00 80.69 327 LEU A C 1
ATOM 2778 O O . LEU A 1 327 ? -71.783 6.922 103.763 1.00 80.69 327 LEU A O 1
ATOM 2782 N N . GLU A 1 328 ? -72.056 7.171 101.560 1.00 84.62 328 GLU A N 1
ATOM 2783 C CA . GLU A 1 328 ? -73.307 7.941 101.654 1.00 84.62 328 GLU A CA 1
ATOM 2784 C C . GLU A 1 328 ? -74.437 7.163 102.343 1.00 84.62 328 GLU A C 1
ATOM 2786 O O . GLU A 1 328 ? -75.297 7.744 103.009 1.00 84.62 328 GLU A O 1
ATOM 2791 N N . LYS A 1 329 ? -74.513 5.845 102.122 1.00 82.62 329 LYS A N 1
ATOM 2792 C CA . LYS A 1 329 ? -75.507 4.992 102.778 1.00 82.62 329 LYS A CA 1
ATOM 2793 C C . LYS A 1 329 ? -75.186 4.838 104.262 1.00 82.62 329 LYS A C 1
ATOM 2795 O O . LYS A 1 329 ? -76.089 4.967 105.081 1.00 82.62 329 LYS A O 1
ATOM 2800 N N . GLU A 1 330 ? -73.923 4.605 104.598 1.00 79.25 330 GLU A N 1
ATOM 2801 C CA . GLU A 1 330 ? -73.455 4.501 105.977 1.00 79.25 330 GLU A CA 1
ATOM 2802 C C . GLU A 1 330 ? -73.608 5.835 106.719 1.00 79.25 330 GLU A C 1
ATOM 2804 O O . GLU A 1 330 ? -74.045 5.853 107.862 1.00 79.25 330 GLU A O 1
ATOM 2809 N N . GLU A 1 331 ? -73.332 6.964 106.069 1.00 77.38 331 GLU A N 1
ATOM 2810 C CA . GLU A 1 331 ? -73.538 8.296 106.634 1.00 77.38 331 GLU A CA 1
ATOM 2811 C C . GLU A 1 331 ? -75.025 8.580 106.867 1.00 77.38 331 GLU A C 1
ATOM 2813 O O . GLU A 1 331 ? -75.392 9.042 107.943 1.00 77.38 331 GLU A O 1
ATOM 2818 N N . ARG A 1 332 ? -75.907 8.199 105.932 1.00 78.25 332 ARG A N 1
ATOM 2819 C CA . ARG A 1 332 ? -77.363 8.234 106.156 1.00 78.25 332 ARG A CA 1
ATOM 2820 C C . ARG A 1 332 ? -77.800 7.329 107.306 1.00 78.25 332 ARG A C 1
ATOM 2822 O O . ARG A 1 332 ? -78.660 7.723 108.087 1.00 78.25 332 ARG A O 1
ATOM 2829 N N . GLU A 1 333 ? -77.225 6.135 107.433 1.00 76.81 333 GLU A N 1
ATOM 2830 C CA . GLU A 1 333 ? -77.494 5.219 108.549 1.00 76.81 333 GLU A CA 1
ATOM 2831 C C . GLU A 1 333 ? -76.990 5.784 109.887 1.00 76.81 333 GLU A C 1
ATOM 2833 O O . GLU A 1 333 ? -77.708 5.696 110.883 1.00 76.81 333 GLU A O 1
ATOM 2838 N N . ARG A 1 334 ? -75.816 6.431 109.913 1.00 73.38 334 ARG A N 1
ATOM 2839 C CA . ARG A 1 334 ? -75.289 7.144 111.088 1.00 73.38 334 ARG A CA 1
ATOM 2840 C C . ARG A 1 334 ? -76.156 8.344 111.453 1.00 73.38 334 ARG A C 1
ATOM 2842 O O . ARG A 1 334 ? -76.504 8.473 112.617 1.00 73.38 334 ARG A O 1
ATOM 2849 N N . GLN A 1 335 ? -76.569 9.163 110.486 1.00 75.81 335 GLN A N 1
ATOM 2850 C CA . GLN A 1 335 ? -77.479 10.293 110.710 1.00 75.81 335 GLN A CA 1
ATOM 2851 C C . GLN A 1 335 ? -78.845 9.821 111.228 1.00 75.81 335 GLN A C 1
ATOM 2853 O O . GLN A 1 335 ? -79.386 10.403 112.162 1.00 75.81 335 GLN A O 1
ATOM 2858 N N . LEU A 1 336 ? -79.389 8.725 110.687 1.00 73.94 336 LEU A N 1
ATOM 2859 C CA . LEU A 1 336 ? -80.610 8.094 111.202 1.00 73.94 336 LEU A CA 1
ATOM 2860 C C . LEU A 1 336 ? -80.420 7.534 112.619 1.00 73.94 336 LEU A C 1
ATOM 2862 O O . LEU A 1 336 ? -81.337 7.615 113.432 1.00 73.94 336 LEU A O 1
ATOM 2866 N N . ALA A 1 337 ? -79.258 6.957 112.929 1.00 72.25 337 ALA A N 1
ATOM 2867 C CA . ALA A 1 337 ? -78.941 6.466 114.267 1.00 72.25 337 ALA A CA 1
ATOM 2868 C C . ALA A 1 337 ? -78.743 7.613 115.272 1.00 72.25 337 ALA A C 1
ATOM 2870 O O . ALA A 1 337 ? -79.209 7.508 116.404 1.00 72.25 337 ALA A O 1
ATOM 2871 N N . GLU A 1 338 ? -78.109 8.715 114.866 1.00 73.62 338 GLU A N 1
ATOM 2872 C CA . GLU A 1 338 ? -77.979 9.934 115.667 1.00 73.62 338 GLU A CA 1
ATOM 2873 C C . GLU A 1 338 ? -79.330 10.604 115.895 1.00 73.62 338 GLU A C 1
ATOM 2875 O O . GLU A 1 338 ? -79.622 10.958 117.032 1.00 73.62 338 GLU A O 1
ATOM 2880 N N . LEU A 1 339 ? -80.191 10.702 114.877 1.00 71.62 339 LEU A N 1
ATOM 2881 C CA . LEU A 1 339 ? -81.564 11.188 115.037 1.00 71.62 339 LEU A CA 1
ATOM 2882 C C . LEU A 1 339 ? -82.350 10.311 116.014 1.00 71.62 339 LEU A C 1
ATOM 2884 O O . LEU A 1 339 ? -82.924 10.833 116.961 1.00 71.62 339 LEU A O 1
ATOM 2888 N N . LYS A 1 340 ? -82.297 8.980 115.871 1.00 72.62 340 LYS A N 1
ATOM 2889 C CA . LYS A 1 340 ? -82.923 8.055 116.834 1.00 72.62 340 LYS A CA 1
ATOM 2890 C C . LYS A 1 340 ? -82.355 8.197 118.245 1.00 72.62 340 LYS A C 1
ATOM 2892 O O . LYS A 1 340 ? -83.078 8.030 119.224 1.00 72.62 340 LYS A O 1
ATOM 2897 N N . ARG A 1 341 ? -81.059 8.488 118.372 1.00 67.56 341 ARG A N 1
ATOM 2898 C CA . ARG A 1 341 ? -80.413 8.730 119.665 1.00 67.56 341 ARG A CA 1
ATOM 2899 C C . ARG A 1 341 ? -80.856 10.063 120.269 1.00 67.56 341 ARG A C 1
ATOM 2901 O O . ARG A 1 341 ? -81.143 10.099 121.458 1.00 67.56 341 ARG A O 1
ATOM 2908 N N . GLN A 1 342 ? -80.969 11.120 119.468 1.00 68.94 342 GLN A N 1
ATOM 2909 C CA . GLN A 1 342 ? -81.505 12.415 119.889 1.00 68.94 342 GLN A CA 1
ATOM 2910 C C . GLN A 1 342 ? -82.990 12.319 120.263 1.00 68.94 342 GLN A C 1
ATOM 2912 O O . GLN A 1 342 ? -83.396 12.910 121.257 1.00 68.94 342 GLN A O 1
ATOM 2917 N N . GLU A 1 343 ? -83.788 11.535 119.534 1.00 68.25 343 GLU A N 1
ATOM 2918 C CA . GLU A 1 343 ? -85.178 11.218 119.884 1.00 68.25 343 GLU A CA 1
ATOM 2919 C C . GLU A 1 343 ? -85.251 10.463 121.218 1.00 68.25 343 GLU A C 1
ATOM 2921 O O . GLU A 1 343 ? -86.009 10.860 122.098 1.00 68.25 343 GLU A O 1
ATOM 2926 N N . ALA A 1 344 ? -84.404 9.450 121.431 1.00 66.25 344 ALA A N 1
ATOM 2927 C CA . ALA A 1 344 ? -84.331 8.728 122.704 1.00 66.25 344 ALA A CA 1
ATOM 2928 C C . ALA A 1 344 ? -83.851 9.616 123.874 1.00 66.25 344 ALA A C 1
ATOM 2930 O O . ALA A 1 344 ? -84.346 9.491 124.997 1.00 66.25 344 ALA A O 1
ATOM 2931 N N . GLU A 1 345 ? -82.910 10.534 123.635 1.00 64.69 345 GLU A N 1
ATOM 2932 C CA . GLU A 1 345 ? -82.446 11.514 124.627 1.00 64.69 345 GLU A CA 1
ATOM 2933 C C . GLU A 1 345 ? -83.526 12.574 124.930 1.00 64.69 345 GLU A C 1
ATOM 2935 O O . GLU A 1 345 ? -83.721 12.934 126.095 1.00 64.69 345 GLU A O 1
ATOM 2940 N N . ALA A 1 346 ? -84.293 13.013 123.926 1.00 62.88 346 ALA A N 1
ATOM 2941 C CA . ALA A 1 346 ? -85.445 13.901 124.089 1.00 62.88 346 ALA A CA 1
ATOM 2942 C C . ALA A 1 346 ? -86.606 13.216 124.833 1.00 62.88 346 ALA A C 1
ATOM 2944 O O . ALA A 1 346 ? -87.203 13.822 125.725 1.00 62.88 346 ALA A O 1
ATOM 2945 N N . GLU A 1 347 ? -86.890 11.943 124.544 1.00 63.12 347 GLU A N 1
ATOM 2946 C CA . GLU A 1 347 ? -87.860 11.132 125.290 1.00 63.12 347 GLU A CA 1
ATOM 2947 C C . GLU A 1 347 ? -87.426 10.932 126.750 1.00 63.12 347 GLU A C 1
ATOM 2949 O O . GLU A 1 347 ? -88.247 11.059 127.665 1.00 63.12 347 GLU A O 1
ATOM 2954 N N . ALA A 1 348 ? -86.134 10.694 127.004 1.00 62.00 348 ALA A N 1
ATOM 2955 C CA . ALA A 1 348 ? -85.587 10.587 128.356 1.00 62.00 348 ALA A CA 1
ATOM 2956 C C . ALA A 1 348 ? -85.671 11.917 129.135 1.00 62.00 348 ALA A C 1
ATOM 2958 O O . ALA A 1 348 ? -86.021 11.919 130.322 1.00 62.00 348 ALA A O 1
ATOM 2959 N N . LEU A 1 349 ? -85.413 13.054 128.478 1.00 63.56 349 LEU A N 1
ATOM 2960 C CA . LEU A 1 349 ? -85.591 14.396 129.048 1.00 63.56 349 LEU A CA 1
ATOM 2961 C C . LEU A 1 349 ? -87.069 14.717 129.326 1.00 63.56 349 LEU A C 1
ATOM 2963 O O . LEU A 1 349 ? -87.385 15.206 130.414 1.00 63.56 349 LEU A O 1
ATOM 2967 N N . ALA A 1 350 ? -87.983 14.366 128.416 1.00 61.44 350 ALA A N 1
ATOM 2968 C CA . ALA A 1 350 ? -89.426 14.522 128.606 1.00 61.44 350 ALA A CA 1
ATOM 2969 C C . ALA A 1 350 ? -89.955 13.664 129.774 1.00 61.44 350 ALA A C 1
ATOM 2971 O O . ALA A 1 350 ? -90.787 14.118 130.565 1.00 61.44 350 ALA A O 1
ATOM 2972 N N . LEU A 1 351 ? -89.426 12.447 129.955 1.00 63.22 351 LEU A N 1
ATOM 2973 C CA . LEU A 1 351 ? -89.708 11.594 131.117 1.00 63.22 351 LEU A CA 1
ATOM 2974 C C . LEU A 1 351 ? -89.205 12.212 132.430 1.00 63.22 351 LEU A C 1
ATOM 2976 O O . LEU A 1 351 ? -89.912 12.170 133.443 1.00 63.22 351 LEU A O 1
ATOM 2980 N N . LEU A 1 352 ? -88.020 12.826 132.421 1.00 59.62 352 LEU A N 1
ATOM 2981 C CA . LEU A 1 352 ? -87.456 13.535 133.575 1.00 59.62 352 LEU A CA 1
ATOM 2982 C C . LEU A 1 352 ? -88.252 14.801 133.939 1.00 59.62 352 LEU A C 1
ATOM 2984 O O . LEU A 1 352 ? -88.496 15.050 135.125 1.00 59.62 352 LEU A O 1
ATOM 2988 N N . GLU A 1 353 ? -88.715 15.581 132.960 1.00 59.22 353 GLU A N 1
ATOM 2989 C CA . GLU A 1 353 ? -89.610 16.723 133.199 1.00 59.22 353 GLU A CA 1
ATOM 2990 C C . GLU A 1 353 ? -90.993 16.285 133.701 1.00 59.22 353 GLU A C 1
ATOM 2992 O O . GLU A 1 353 ? -91.510 16.855 134.671 1.00 59.22 353 GLU A O 1
ATOM 2997 N N . ALA A 1 354 ? -91.558 15.207 133.147 1.00 58.81 354 ALA A N 1
ATOM 2998 C CA . ALA A 1 354 ? -92.808 14.619 133.629 1.00 58.81 354 ALA A CA 1
ATOM 2999 C C . ALA A 1 354 ? -92.693 14.099 135.078 1.00 58.81 354 ALA A C 1
ATOM 3001 O O . ALA A 1 354 ? -93.646 14.201 135.862 1.00 58.81 354 ALA A O 1
ATOM 3002 N N . GLN A 1 355 ? -91.522 13.591 135.479 1.00 57.72 355 GLN A N 1
ATOM 3003 C CA . GLN A 1 355 ? -91.244 13.206 136.868 1.00 57.72 355 GLN A CA 1
ATOM 3004 C C . GLN A 1 355 ? -91.075 14.416 137.803 1.00 57.72 355 GLN A C 1
ATOM 3006 O O . GLN A 1 355 ? -91.530 14.364 138.951 1.00 57.72 355 GLN A O 1
ATOM 3011 N N . LYS A 1 356 ? -90.501 15.531 137.330 1.00 57.16 356 LYS A N 1
ATOM 3012 C CA . LYS A 1 356 ? -90.401 16.783 138.108 1.00 57.16 356 LYS A CA 1
ATOM 3013 C C . LYS A 1 356 ? -91.767 17.454 138.318 1.00 57.16 356 LYS A C 1
ATOM 3015 O O . LYS A 1 356 ? -92.027 17.969 139.407 1.00 57.16 356 LYS A O 1
ATOM 3020 N N . LEU A 1 357 ? -92.682 17.368 137.349 1.00 55.75 357 LEU A N 1
ATOM 3021 C CA . LEU A 1 357 ? -94.058 17.879 137.469 1.00 55.75 357 LEU A CA 1
ATOM 3022 C C . LEU A 1 357 ? -94.950 17.031 138.399 1.00 55.75 357 LEU A C 1
ATOM 3024 O O . LEU A 1 357 ? -95.811 17.582 139.091 1.00 55.75 357 LEU A O 1
ATOM 3028 N N . LYS A 1 358 ? -94.707 15.717 138.517 1.00 54.72 358 LYS A N 1
ATOM 3029 C CA . LYS A 1 358 ? -95.457 14.828 139.430 1.00 54.72 358 LYS A CA 1
ATOM 3030 C C . LYS A 1 358 ? -95.079 14.956 140.915 1.00 54.72 358 LYS A C 1
ATOM 3032 O O . LYS A 1 358 ? -95.870 14.547 141.762 1.00 54.72 358 LYS A O 1
ATOM 3037 N N . LYS A 1 359 ? -93.945 15.579 141.268 1.00 48.69 359 LYS A N 1
ATOM 3038 C CA . LYS A 1 359 ? -93.554 15.816 142.678 1.00 48.69 359 LYS A CA 1
ATOM 3039 C C . LYS A 1 359 ? -94.155 17.078 143.323 1.00 48.69 359 LYS A C 1
ATOM 3041 O O . LYS A 1 359 ? -94.001 17.252 144.526 1.00 48.69 359 LYS A O 1
ATOM 3046 N N . ARG A 1 360 ? -94.880 17.938 142.590 1.00 44.09 360 ARG A N 1
ATOM 3047 C CA . ARG A 1 360 ? -95.475 19.178 143.154 1.00 44.09 360 ARG A CA 1
ATOM 3048 C C . ARG A 1 360 ? -96.960 19.097 143.547 1.00 44.09 360 ARG A C 1
ATOM 3050 O O . ARG A 1 360 ? -97.478 20.091 144.044 1.00 44.09 360 ARG A O 1
ATOM 3057 N N . LYS A 1 361 ? -97.667 17.966 143.385 1.00 39.88 361 LYS A N 1
ATOM 3058 C CA . LYS A 1 361 ? -99.109 17.866 143.730 1.00 39.88 361 LYS A CA 1
ATOM 3059 C C . LYS A 1 361 ? -99.544 16.480 144.249 1.00 39.88 361 LYS A C 1
ATOM 3061 O O . LYS A 1 361 ? -100.137 15.714 143.498 1.00 39.88 361 LYS A O 1
ATOM 3066 N N . LYS A 1 362 ? -99.263 16.172 145.525 1.00 37.00 362 LYS A N 1
ATOM 3067 C CA . LYS A 1 362 ? -99.929 15.173 146.413 1.00 37.00 362 LYS A CA 1
ATOM 3068 C C . LYS A 1 362 ? -99.140 15.132 147.738 1.00 37.00 362 LYS A C 1
ATOM 3070 O O . LYS A 1 362 ? -97.964 14.815 147.702 1.00 37.00 362 LYS A O 1
ATOM 3075 N N . GLY A 1 363 ? -99.654 15.434 148.925 1.00 35.53 363 GLY A N 1
ATOM 3076 C CA . GLY A 1 363 ? -100.993 15.805 149.350 1.00 35.53 363 GLY A CA 1
ATOM 3077 C C . GLY A 1 363 ? -100.964 16.183 150.838 1.00 35.53 363 GLY A C 1
ATOM 3078 O O . GLY A 1 363 ? -100.245 15.580 151.631 1.00 35.53 363 GLY A O 1
ATOM 3079 N N . GLN A 1 364 ? -101.752 17.196 151.189 1.00 36.78 364 GLN A N 1
ATOM 3080 C CA . GLN A 1 364 ? -102.216 17.470 152.544 1.00 36.78 364 GLN A CA 1
ATOM 3081 C C . GLN A 1 364 ? -103.555 16.742 152.757 1.00 36.78 364 GLN A C 1
ATOM 3083 O O . GLN A 1 364 ? -104.405 16.744 151.868 1.00 36.78 364 GLN A O 1
ATOM 3088 N N . ASN A 1 365 ? -103.734 16.256 153.991 1.00 33.97 365 ASN A N 1
ATOM 3089 C CA . ASN A 1 365 ? -104.981 16.085 154.752 1.00 33.97 365 ASN A CA 1
ATOM 3090 C C . ASN A 1 365 ? -105.623 14.683 154.904 1.00 33.97 365 ASN A C 1
ATOM 3092 O O . ASN A 1 365 ? -106.457 14.263 154.105 1.00 33.97 365 ASN A O 1
ATOM 3096 N N . ARG A 1 366 ? -105.326 14.040 156.050 1.00 33.66 366 ARG A N 1
ATOM 3097 C CA . ARG A 1 366 ? -106.288 13.455 157.015 1.00 33.66 366 ARG A CA 1
ATOM 3098 C C . ARG A 1 366 ? -105.577 13.214 158.362 1.00 33.66 366 ARG A C 1
ATOM 3100 O O . ARG A 1 366 ? -104.493 12.644 158.378 1.00 33.66 366 ARG A O 1
ATOM 3107 N N . GLY A 1 367 ? -106.170 13.677 159.466 1.00 32.59 367 GLY A N 1
ATOM 3108 C CA . GLY A 1 367 ? -105.667 13.509 160.838 1.00 32.59 367 GLY A CA 1
ATOM 3109 C C . GLY A 1 367 ? -106.445 12.480 161.670 1.00 32.59 367 GLY A C 1
ATOM 3110 O O . GLY A 1 367 ? -107.485 11.995 161.229 1.00 32.59 367 GLY A O 1
ATOM 3111 N N . GLY A 1 368 ? -105.961 12.204 162.894 1.00 32.97 368 GLY A N 1
ATOM 3112 C CA . GLY A 1 368 ? -106.738 11.540 163.953 1.00 32.97 368 GLY A CA 1
ATOM 3113 C C . GLY A 1 368 ? -105.958 10.829 165.080 1.00 32.97 368 GLY A C 1
ATOM 3114 O O . GLY A 1 368 ? -105.611 9.670 164.928 1.00 32.97 368 GLY A O 1
ATOM 3115 N N . GLN A 1 369 ? -105.858 11.507 166.237 1.00 35.31 369 GLN A N 1
ATOM 3116 C CA . GLN A 1 369 ? -105.856 11.017 167.641 1.00 35.31 369 GLN A CA 1
ATOM 3117 C C . GLN A 1 369 ? -104.621 10.407 168.369 1.00 35.31 369 GLN A C 1
ATOM 3119 O O . GLN A 1 369 ? -104.221 9.275 168.139 1.00 35.31 369 GLN A O 1
ATOM 3124 N N . LYS A 1 370 ? -104.276 11.132 169.458 1.00 36.91 370 LYS A N 1
ATOM 3125 C CA . LYS A 1 370 ? -104.149 10.744 170.892 1.00 36.91 370 LYS A CA 1
ATOM 3126 C C . LYS A 1 370 ? -102.759 10.632 171.568 1.00 36.91 370 LYS A C 1
ATOM 3128 O O . LYS A 1 370 ? -101.881 9.895 171.154 1.00 36.91 370 LYS A O 1
ATOM 3133 N N . SER A 1 371 ? -102.727 11.326 172.721 1.00 37.03 371 SER A N 1
ATOM 3134 C CA . SER A 1 371 ? -102.006 11.112 173.998 1.00 37.03 371 SER A CA 1
ATOM 3135 C C . SER A 1 371 ? -100.493 11.388 174.150 1.00 37.03 371 SER A C 1
ATOM 3137 O O . SER A 1 371 ? -99.649 10.636 173.690 1.00 37.03 371 SER A O 1
ATOM 3139 N N . LYS A 1 372 ? -100.227 12.451 174.938 1.00 43.25 372 LYS A N 1
ATOM 3140 C CA . LYS A 1 372 ? -99.228 12.664 176.028 1.00 43.25 372 LYS A CA 1
ATOM 3141 C C . LYS A 1 372 ? -98.904 11.409 176.890 1.00 43.25 372 LYS A C 1
ATOM 3143 O O . LYS A 1 372 ? -99.651 10.444 176.749 1.00 43.25 372 LYS A O 1
ATOM 3148 N N . PRO A 1 373 ? -98.020 11.453 177.927 1.00 56.94 373 PRO A N 1
ATOM 3149 C CA . PRO A 1 373 ? -97.033 12.475 178.369 1.00 56.94 373 PRO A CA 1
ATOM 3150 C C . PRO A 1 373 ? -95.639 11.896 178.759 1.00 56.94 373 PRO A C 1
ATOM 3152 O O . PRO A 1 373 ? -95.567 10.769 179.232 1.00 56.94 373 PRO A O 1
ATOM 3155 N N . HIS A 1 374 ? -94.562 12.685 178.677 1.00 44.12 374 HIS A N 1
ATOM 3156 C CA . HIS A 1 374 ? -93.651 13.075 179.777 1.00 44.12 374 HIS A CA 1
ATOM 3157 C C . HIS A 1 374 ? -92.459 13.863 179.237 1.00 44.12 374 HIS A C 1
ATOM 3159 O O . HIS A 1 374 ? -92.049 13.571 178.092 1.00 44.12 374 HIS A O 1
#

Sequence (374 aa):
MSSSNDINLTNPLEKARYDRQYYAAKGNKPPRFDSISPKHIQQLFDERPSFSHLKQLALKRLHQTIWEQLKFLTNIDYCQEYDLSDVEKISHNVFSWSHEDFLERRKLPNCIWVDVLLMESNPTCLEKQKVAADVREIEKFIDLIFEAAVETKKHESLKEEDLWKCLREKLLKTLKETQDRVMVENVNDFLEKQQKRLTALEEIFMNSDVFDPIEVRYELNWYRSIVKQNQYRMDQAVSAYTNEIEKLNEKIMTEKHCGDSIMDTYYSLVEQYKRRINELQERFDNEFEVMENKNNYIQAQIDKLRDAKKMHLQEIERFHREIEKRLEKEERERQLAELKRQEAEAEALALLEAQKLKKRKKGQNRGGQKSKPH

Foldseek 3Di:
DDDDDDDDDDDDDPPPPDDVVVVVVPPDDDDDPPDDPPVNVVVVVVPPPPCLVVVLVVLVVVLVVVVVVLVVLLVPDDDPLDDSVVLVPLPQLVLDPDPVSVVVVVVDPDCVSVVVPPVSDDPVVVVSSSSSNVSVVVNVVSVLLSVLVVVVSPDPDDDVVSSVVSSVVVVVVVVVVVVVVVVVVVVVVVVVVVVVVVVVVVVCVCCVPPVVVVVVVVVVVVVVVVVVVVVVVVVVVVVVVVVVVVVVVVVVVVVVVVVVVVVVVVVVVVVVVVVVVVVVVVVVVVVVVVVVVVVVVVVVVVVVVVVVVVVVVVVVVVVVVVVVVVVVVVVVVVVVVVVVVVVVVVVVVVVVVVVVVVVPDDDDDDDDDDDDDD